Protein AF-A0A8B7YQ29-F1 (afdb_monomer_lite)

InterPro domains:
  IPR007822 Lanthionine synthetase C-like [PF05147] (50-299)
  IPR007822 Lanthionine synthetase C-like [PR01950] (48-66)
  IPR007822 Lanthionine synthetase C-like [PR01950] (160-175)
  IPR007822 Lanthionine synthetase C-like [PR01950] (223-239)
  IPR007822 Lanthionine synthetase C-like [PR01950] (290-310)
  IPR007822 Lanthionine synthetase C-like [SM01260] (45-368)
  IPR012341 Six-hairpin glycosidase-like superfamily [G3DSA:1.50.10.10] (1-301)
  IPR020464 LanC-like protein, eukaryotic [PR01951] (190-205)
  IPR020464 LanC-like protein, eukaryotic [PR01951] (212-224)
  IPR020464 LanC-like protein, eukaryotic [PR01951] (263-278)

Secondary structure (DSSP, 8-state):
--EEPP-SPPP-TT------HHHHHHHHHHHHHHHHHHS-TT-HHHHTTHHHHSHHHHHHHHHHHHHTSS-TTTHHHHHHHHHHHHHHHHHHHHHS--TTTT-TTTSHHHHHHHHHHHHHHHHHTSSS---HHHHHHHHHHHHTHHHHSSTTTTGGG-S-STTTSHHHHHHHHHHHHHHHSS-SS-HHHHHHHHHHHHHHHHHHHHHHT-SSSS---BTTB-B-STTTSHHHHHHHHHT-HHHHHH-HHHHHHHHHHHHHHHHHHHHTTTSPPSBGGGTTTTPPPGGG---SSSSSTHHHHS--TTS----HHHHHHHHTT---HHHHHHSS-EEP----SPPPSS-----------------------

Foldseek 3Di:
DFFDFDPDDDDDPPDDDDDPLVVVVVVVVVVLVVCCVPQPFLPLVQLAFALQRHLNVLLLVLLVVLVVVSCPPCNVVSLVSSVRSLVSNQVNCVVPVDLLQLFCGGHVLVSLLSQLLSQQVVVVVPDDDRDPRSVVSLLVNQVCLVCQQDLQSVPPQWAQFCGRHLLVSLLSQLLSCVRVVDGSYDPVSSLSSLVSNLVSQQVVCVVVVNPANGFTHGNNFGFPACGTHDQVRLQSSVLSVVSLVVDVVSVVSSLRNLVVQLLLCVQLQNKHAGTPVLSPPVPDDPVPDDCACRGMLVVQPDPSPSDDDPCPSVVSCVVVVHPSNVVVLNGGHDGDDPDPDDDDPDRDRDHDDDDPPPDPDPPDDDDDD

Organism: Acanthaster planci (NCBI:txid133434)

Radius of gyration: 21.4 Å; chains: 1; bounding box: 71×48×49 Å

pLDDT: mean 78.83, std 23.65, range [22.03, 98.69]

Structure (mmCIF, N/CA/C/O backbone):
data_AF-A0A8B7YQ29-F1
#
_entry.id   AF-A0A8B7YQ29-F1
#
loop_
_atom_site.group_PDB
_atom_site.id
_atom_site.type_symbol
_atom_site.label_atom_id
_atom_site.label_alt_id
_atom_site.label_comp_id
_atom_site.label_asym_id
_atom_site.label_entity_id
_atom_site.label_seq_id
_atom_site.pdbx_PDB_ins_code
_atom_site.Cartn_x
_atom_site.Cartn_y
_atom_site.Cartn_z
_atom_site.occupancy
_atom_site.B_iso_or_equiv
_atom_site.auth_seq_id
_atom_site.auth_comp_id
_atom_site.auth_asym_id
_atom_site.auth_atom_id
_atom_site.pdbx_PDB_model_num
ATOM 1 N N . MET A 1 1 ? -2.242 -27.836 -8.775 1.00 59.94 1 MET A N 1
ATOM 2 C CA . MET A 1 1 ? -3.247 -26.963 -9.422 1.00 59.94 1 MET A CA 1
ATOM 3 C C . MET A 1 1 ? -3.396 -25.696 -8.577 1.00 59.94 1 MET A C 1
ATOM 5 O O . MET A 1 1 ? -3.680 -25.835 -7.391 1.00 59.94 1 MET A O 1
ATOM 9 N N . ARG A 1 2 ? -3.097 -24.508 -9.134 1.00 79.88 2 ARG A N 1
ATOM 10 C CA . ARG A 1 2 ? -3.088 -23.206 -8.418 1.00 79.88 2 ARG A CA 1
ATOM 11 C C . ARG A 1 2 ? -4.432 -22.459 -8.449 1.00 79.88 2 ARG A C 1
ATOM 13 O O . ARG A 1 2 ? -4.610 -21.514 -7.690 1.00 79.88 2 ARG A O 1
ATOM 20 N N . TYR A 1 3 ? -5.367 -22.903 -9.286 1.00 78.38 3 TYR A N 1
ATOM 21 C CA . TYR A 1 3 ? -6.663 -22.266 -9.502 1.00 78.38 3 TYR A CA 1
ATOM 22 C C . TYR A 1 3 ? -7.795 -23.293 -9.653 1.00 78.38 3 TYR A C 1
ATOM 24 O O . TYR A 1 3 ? -7.539 -24.461 -9.952 1.00 78.38 3 TYR A O 1
ATOM 32 N N . PHE A 1 4 ? -9.044 -22.860 -9.474 1.00 81.94 4 PHE A N 1
ATOM 33 C CA . PHE A 1 4 ? -10.236 -23.621 -9.862 1.00 81.94 4 PHE A CA 1
ATOM 34 C C . PHE A 1 4 ? -10.786 -23.137 -11.202 1.00 81.94 4 PHE A C 1
ATOM 36 O O . PHE A 1 4 ? -10.875 -21.934 -11.426 1.00 81.94 4 PHE A O 1
ATOM 43 N N . THR A 1 5 ? -11.244 -24.056 -12.056 1.00 83.56 5 THR A N 1
ATOM 44 C CA . THR A 1 5 ? -11.966 -23.692 -13.283 1.00 83.56 5 THR A CA 1
ATOM 45 C C . THR A 1 5 ? -13.190 -22.844 -12.940 1.00 83.56 5 THR A C 1
ATOM 47 O O . THR A 1 5 ? -14.082 -23.312 -12.227 1.00 83.56 5 THR A O 1
ATOM 50 N N . ASN A 1 6 ? -13.242 -21.613 -13.456 1.00 83.38 6 ASN A N 1
ATOM 51 C CA . ASN A 1 6 ? -14.410 -20.753 -13.314 1.00 83.38 6 ASN A CA 1
ATOM 52 C C . ASN A 1 6 ? -15.600 -21.392 -14.049 1.00 83.38 6 ASN A C 1
ATOM 54 O O . ASN A 1 6 ? -15.533 -21.645 -15.249 1.00 83.38 6 ASN A O 1
ATOM 58 N N . ARG A 1 7 ? -16.666 -21.698 -13.305 1.00 89.06 7 ARG A N 1
ATOM 59 C CA . ARG A 1 7 ? -17.914 -22.276 -13.835 1.00 89.06 7 ARG A CA 1
ATOM 60 C C . ARG A 1 7 ? -19.055 -21.259 -13.884 1.00 89.06 7 ARG A C 1
ATOM 62 O O . ARG A 1 7 ? -20.185 -21.637 -14.181 1.00 89.06 7 ARG A O 1
ATOM 69 N N . LEU A 1 8 ? -18.787 -20.007 -13.517 1.00 85.06 8 LEU A N 1
ATOM 70 C CA . LEU A 1 8 ? -19.775 -18.939 -13.565 1.00 85.06 8 LEU A CA 1
ATOM 71 C C . LEU A 1 8 ? -19.922 -18.450 -15.014 1.00 85.06 8 LEU A C 1
ATOM 73 O O . LEU A 1 8 ? -18.922 -18.390 -15.731 1.00 85.06 8 LEU A O 1
ATOM 77 N N . PRO A 1 9 ? -21.150 -18.125 -15.455 1.00 84.69 9 PRO A N 1
ATOM 78 C CA . PRO A 1 9 ? -21.368 -17.566 -16.780 1.00 84.69 9 PRO A CA 1
ATOM 79 C C . PRO A 1 9 ? -20.725 -16.184 -16.888 1.00 84.69 9 PRO A C 1
ATOM 81 O O . PRO A 1 9 ? -20.690 -15.434 -15.909 1.00 84.69 9 PRO A O 1
ATOM 84 N N . ASP A 1 10 ? -20.251 -15.853 -18.089 1.00 84.94 10 ASP A N 1
ATOM 85 C CA . ASP A 1 10 ? -19.761 -14.511 -18.382 1.00 84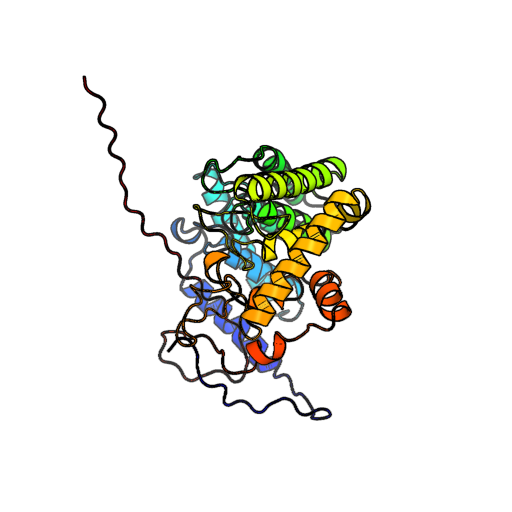.94 10 ASP A CA 1
ATOM 86 C C . ASP A 1 10 ? -20.895 -13.480 -18.291 1.00 84.94 10 ASP A C 1
ATOM 88 O O . ASP A 1 10 ? -22.069 -13.791 -18.535 1.00 84.94 10 ASP A O 1
ATOM 92 N N . TYR A 1 11 ? -20.549 -12.244 -17.941 1.00 84.44 11 TYR A N 1
ATOM 93 C CA . TYR A 1 11 ? -21.506 -11.151 -17.960 1.00 84.44 11 TYR A CA 1
ATOM 94 C C . TYR A 1 11 ? -22.003 -10.925 -19.391 1.00 84.44 11 TYR A C 1
ATOM 96 O O . TYR A 1 11 ? -21.226 -10.792 -20.333 1.00 84.44 11 TYR A O 1
ATOM 104 N N . THR A 1 12 ? -23.322 -10.851 -19.554 1.00 86.88 12 THR A N 1
ATOM 105 C CA . THR A 1 12 ? -23.947 -10.486 -20.827 1.00 86.88 12 THR A CA 1
ATOM 106 C C . THR A 1 12 ? -24.444 -9.051 -20.731 1.00 86.88 12 THR A C 1
ATOM 108 O O . THR A 1 12 ? -25.214 -8.719 -19.829 1.00 86.88 12 THR A O 1
ATOM 111 N N . ALA A 1 13 ? -24.001 -8.195 -21.652 1.00 88.44 13 ALA A N 1
ATOM 112 C CA . ALA A 1 13 ? -24.404 -6.794 -21.685 1.00 88.44 13 ALA A CA 1
ATOM 113 C C . ALA A 1 13 ? -25.935 -6.661 -21.726 1.00 88.44 13 ALA A C 1
ATOM 115 O O . ALA A 1 13 ? -26.602 -7.300 -22.536 1.00 88.44 13 ALA A O 1
ATOM 116 N N . GLY A 1 14 ? -26.485 -5.834 -20.835 1.00 86.12 14 GLY A N 1
ATOM 117 C CA . GLY A 1 14 ? -27.932 -5.632 -20.700 1.00 86.12 14 GLY A CA 1
ATOM 118 C C . GLY A 1 14 ? -28.645 -6.639 -19.791 1.00 86.12 14 GLY A C 1
ATOM 119 O O . GLY A 1 14 ? -29.809 -6.420 -19.461 1.00 86.12 14 GLY A O 1
ATOM 120 N N . SER A 1 15 ? -27.969 -7.695 -19.325 1.00 87.56 15 SER A N 1
ATOM 121 C CA . SER A 1 15 ? -28.542 -8.590 -18.317 1.00 87.56 15 SER A CA 1
ATOM 122 C C . SER A 1 15 ? -28.675 -7.886 -16.962 1.00 87.56 15 SER A C 1
ATOM 124 O O . SER A 1 15 ? -27.748 -7.176 -16.550 1.00 87.56 15 SER A O 1
ATOM 126 N N . PRO A 1 16 ? -29.789 -8.097 -16.235 1.00 84.62 16 PRO A N 1
ATOM 127 C CA . PRO A 1 16 ? -29.941 -7.576 -14.885 1.00 84.62 16 PRO A CA 1
ATOM 128 C C . PRO A 1 16 ? -28.901 -8.213 -13.958 1.00 84.62 16 PRO A C 1
ATOM 130 O O . PRO A 1 16 ? -28.729 -9.433 -13.938 1.00 84.62 16 PRO A O 1
ATOM 133 N N . VAL A 1 17 ? -28.212 -7.378 -13.182 1.00 84.25 17 VAL A N 1
ATOM 134 C CA . VAL A 1 17 ? -27.267 -7.814 -12.150 1.00 84.25 17 VAL A CA 1
ATOM 135 C C . VAL A 1 17 ? -27.954 -7.669 -10.800 1.00 84.25 17 VAL A C 1
ATOM 137 O O . VAL A 1 17 ? -28.164 -6.554 -10.327 1.00 84.25 17 VAL A O 1
ATOM 140 N N . ASP A 1 18 ? -28.306 -8.796 -10.186 1.00 85.50 18 ASP A N 1
ATOM 141 C CA . ASP A 1 18 ? -28.803 -8.821 -8.811 1.00 85.50 18 ASP A CA 1
ATOM 142 C C . ASP A 1 18 ? -27.634 -9.029 -7.842 1.00 85.50 18 ASP A C 1
ATOM 144 O O . ASP A 1 18 ? -26.931 -10.043 -7.895 1.00 85.50 18 ASP A O 1
ATOM 148 N N . ILE A 1 19 ? -27.403 -8.049 -6.968 1.00 87.69 19 ILE A N 1
ATOM 149 C CA . ILE A 1 19 ? -26.359 -8.115 -5.946 1.00 87.69 19 ILE A CA 1
ATOM 150 C C . ILE A 1 19 ? -27.025 -8.545 -4.635 1.00 87.69 19 ILE A C 1
ATOM 152 O O . ILE A 1 19 ? -27.807 -7.775 -4.068 1.00 87.69 19 ILE A O 1
ATOM 156 N N . PRO A 1 20 ? -26.696 -9.728 -4.078 1.00 91.94 20 PRO A N 1
ATOM 157 C CA . PRO A 1 20 ? -27.371 -10.262 -2.899 1.00 91.94 20 PRO A CA 1
ATOM 158 C C . PRO A 1 20 ? -26.876 -9.579 -1.610 1.00 91.94 20 PRO A C 1
ATOM 160 O O . PRO A 1 20 ? -26.249 -10.197 -0.746 1.00 91.94 20 PRO A O 1
ATOM 163 N N . HIS A 1 21 ? -27.166 -8.285 -1.452 1.00 91.00 21 HIS A N 1
ATOM 164 C CA . HIS A 1 21 ? -26.653 -7.435 -0.373 1.00 91.00 21 HIS A CA 1
ATOM 165 C C . HIS A 1 21 ? -26.925 -8.002 1.026 1.00 91.00 21 HIS A C 1
ATOM 167 O O . HIS A 1 21 ? -26.057 -7.939 1.894 1.00 91.00 21 HIS A O 1
ATOM 173 N N . ALA A 1 22 ? -28.104 -8.587 1.256 1.00 92.50 22 ALA A N 1
ATOM 174 C CA . ALA A 1 22 ? -28.438 -9.199 2.541 1.00 92.50 22 ALA A CA 1
ATOM 175 C C . ALA A 1 22 ? -27.543 -10.411 2.857 1.00 92.50 22 ALA A C 1
ATOM 177 O O . ALA A 1 22 ? -27.044 -10.533 3.975 1.00 92.50 22 ALA A O 1
ATOM 178 N N . GLN A 1 23 ? -27.281 -11.265 1.862 1.00 94.31 23 GLN A N 1
ATOM 179 C CA . GLN A 1 23 ? -26.387 -12.413 2.013 1.00 94.31 23 GLN A CA 1
ATOM 180 C C . GLN A 1 23 ? -24.940 -11.964 2.237 1.00 94.31 23 GLN A C 1
ATOM 182 O O . GLN A 1 23 ? -24.243 -12.529 3.079 1.00 94.31 23 GLN A O 1
ATOM 187 N N . LEU A 1 24 ? -24.491 -10.938 1.509 1.00 93.94 24 LEU A N 1
ATOM 188 C CA . LEU A 1 24 ? -23.155 -10.365 1.670 1.00 93.94 24 LEU A CA 1
ATOM 189 C C . LEU A 1 24 ? -22.965 -9.773 3.069 1.00 93.94 24 LEU A C 1
ATOM 191 O O . LEU A 1 24 ? -21.970 -10.080 3.721 1.00 93.94 24 LEU A O 1
ATOM 195 N N . ARG A 1 25 ? -23.942 -9.013 3.579 1.00 94.56 25 ARG A N 1
ATOM 196 C CA . ARG A 1 25 ? -23.907 -8.506 4.960 1.00 94.56 25 ARG A CA 1
ATOM 197 C C . ARG A 1 25 ? -23.875 -9.635 5.986 1.00 94.56 25 ARG A C 1
ATOM 199 O O . ARG A 1 25 ? -23.045 -9.596 6.889 1.00 94.56 25 ARG A O 1
ATOM 206 N N . GLY A 1 26 ? -24.713 -10.662 5.816 1.00 95.38 26 GLY A N 1
ATOM 207 C CA . GLY A 1 26 ? -24.702 -11.842 6.686 1.00 95.38 26 GLY A CA 1
ATOM 208 C C . GLY A 1 26 ? -23.332 -12.524 6.725 1.00 95.38 26 GLY A C 1
ATOM 209 O O . GLY A 1 26 ? -22.834 -12.851 7.796 1.00 95.38 26 GLY A O 1
ATOM 210 N N . ARG A 1 27 ? -22.668 -12.651 5.570 1.00 96.31 27 ARG A N 1
ATOM 211 C CA . ARG A 1 27 ? -21.310 -13.208 5.478 1.00 96.31 27 ARG A CA 1
ATOM 212 C C . ARG A 1 27 ? -20.258 -12.367 6.177 1.00 96.31 27 ARG A C 1
ATOM 214 O O . ARG A 1 27 ? -19.417 -12.933 6.865 1.00 96.31 27 ARG A O 1
ATOM 221 N N . VAL A 1 28 ? -20.293 -11.048 6.002 1.00 95.69 28 VAL A N 1
ATOM 222 C CA . VAL A 1 28 ? -19.366 -10.141 6.693 1.00 95.69 28 VAL A CA 1
ATOM 223 C C . VAL A 1 28 ? -19.516 -10.296 8.206 1.00 95.69 28 VAL A C 1
ATOM 225 O O . VAL A 1 28 ? -18.513 -10.482 8.886 1.00 95.69 28 VAL A O 1
ATOM 228 N N . ALA A 1 29 ? -20.749 -10.315 8.722 1.00 95.88 29 ALA A N 1
ATOM 229 C CA . ALA A 1 29 ? -21.000 -10.532 10.146 1.00 95.88 29 ALA A CA 1
ATOM 230 C C . ALA A 1 29 ? -20.452 -11.886 10.631 1.00 95.88 29 ALA A C 1
ATOM 232 O O . ALA A 1 29 ? -19.723 -11.929 11.618 1.00 95.88 29 ALA A O 1
ATOM 233 N N . SER A 1 30 ? -20.699 -12.975 9.892 1.00 96.94 30 SER A N 1
ATOM 234 C CA . SER A 1 30 ? -20.154 -14.297 10.236 1.00 96.94 30 SER A CA 1
ATOM 235 C C . SER A 1 30 ? -18.622 -14.347 10.218 1.00 96.94 30 SER A C 1
ATOM 237 O O . SER A 1 30 ? -18.027 -15.018 11.057 1.00 96.94 30 SER A O 1
ATOM 239 N N . ILE A 1 31 ? -17.971 -13.642 9.286 1.00 96.56 31 ILE A N 1
ATOM 240 C CA . ILE A 1 31 ? -16.504 -13.539 9.246 1.00 96.56 31 ILE A CA 1
ATOM 241 C C . ILE A 1 31 ? -15.996 -12.787 10.477 1.00 96.56 31 ILE A C 1
ATOM 243 O O . ILE A 1 31 ? -15.048 -13.244 11.111 1.00 96.56 31 ILE A O 1
ATOM 247 N N . VAL A 1 32 ? -16.633 -11.671 10.845 1.00 96.25 32 VAL A N 1
ATOM 248 C CA . VAL A 1 32 ? -16.270 -10.923 12.056 1.00 96.25 32 VAL A CA 1
ATOM 249 C C . VAL A 1 32 ? -16.421 -11.801 13.299 1.00 96.25 32 VAL A C 1
ATOM 251 O O . VAL A 1 32 ? -15.499 -11.858 14.111 1.00 96.25 32 VAL A O 1
ATOM 254 N N . ASP A 1 33 ? -17.530 -12.530 13.433 1.00 95.88 33 ASP A N 1
ATOM 255 C CA . ASP A 1 33 ? -17.753 -13.435 14.565 1.00 95.88 33 ASP A CA 1
ATOM 256 C C . ASP A 1 33 ? -16.682 -14.536 14.638 1.00 95.88 33 ASP A C 1
ATOM 258 O O . ASP A 1 33 ? -16.124 -14.776 15.710 1.00 95.88 33 ASP A O 1
ATOM 262 N N . ALA A 1 34 ? -16.327 -15.147 13.503 1.00 96.69 34 ALA A N 1
ATOM 263 C CA . ALA A 1 34 ? -15.269 -16.156 13.440 1.00 96.69 34 ALA A CA 1
ATOM 264 C C . ALA A 1 34 ? -13.893 -15.583 13.826 1.00 96.69 34 ALA A C 1
ATOM 266 O O . ALA A 1 34 ? -13.149 -16.205 14.586 1.00 96.69 34 ALA A O 1
ATOM 267 N N . VAL A 1 35 ? -13.555 -14.378 13.351 1.00 94.94 35 VAL A N 1
ATOM 268 C CA . VAL A 1 35 ? -12.304 -13.697 13.721 1.00 94.94 35 VAL A CA 1
ATOM 269 C C . VAL A 1 35 ? -12.256 -13.442 15.225 1.00 94.94 35 VAL A C 1
ATOM 271 O O . VAL A 1 35 ? -11.262 -13.778 15.863 1.00 94.94 35 VAL A O 1
ATOM 274 N N . VAL A 1 36 ? -13.332 -12.916 15.815 1.00 93.50 36 VAL A N 1
ATOM 275 C CA . VAL A 1 36 ? -13.397 -12.626 17.257 1.00 93.50 36 VAL A CA 1
ATOM 276 C C . VAL A 1 36 ? -13.320 -13.900 18.100 1.00 93.50 36 VAL A C 1
ATOM 278 O O . VAL A 1 36 ? -12.701 -13.899 19.164 1.00 93.50 36 VAL A O 1
ATOM 281 N N . GLN A 1 37 ? -13.902 -15.002 17.623 1.00 94.31 37 GLN A N 1
ATOM 282 C CA . GLN A 1 37 ? -13.831 -16.294 18.303 1.00 94.31 37 GLN A CA 1
ATOM 283 C C . GLN A 1 37 ? -12.396 -16.840 18.370 1.00 94.31 37 GLN A C 1
ATOM 285 O O . GLN A 1 37 ? -12.002 -17.407 19.391 1.00 94.31 37 GLN A O 1
ATOM 290 N N . HIS A 1 38 ? -11.612 -16.673 17.302 1.00 92.81 38 HIS A N 1
ATOM 291 C CA . HIS A 1 38 ? -10.290 -17.295 17.173 1.00 92.81 38 HIS A CA 1
ATOM 292 C C . HIS A 1 38 ? -9.113 -16.365 17.484 1.00 92.81 38 HIS A C 1
ATOM 294 O O . HIS A 1 38 ? -8.038 -16.844 17.847 1.00 92.81 38 HIS A O 1
ATOM 300 N N . VAL A 1 39 ? -9.297 -15.050 17.383 1.00 93.38 39 VAL A N 1
ATOM 301 C CA . VAL A 1 39 ? -8.233 -14.059 17.553 1.00 93.38 39 VAL A CA 1
ATOM 302 C C . VAL A 1 39 ? -8.583 -13.143 18.713 1.00 93.38 39 VAL A C 1
ATOM 304 O O . VAL A 1 39 ? -9.246 -12.123 18.551 1.00 93.38 39 VAL A O 1
ATOM 307 N N . GLN A 1 40 ? -8.114 -13.493 19.908 1.00 89.94 40 GLN A N 1
ATOM 308 C CA . GLN A 1 40 ? -8.344 -12.676 21.097 1.00 89.94 40 GLN A CA 1
ATOM 309 C C . GLN A 1 40 ? -7.619 -11.321 20.991 1.00 89.94 40 GLN A C 1
ATOM 311 O O . GLN A 1 40 ? -6.415 -11.305 20.686 1.00 89.94 40 GLN A O 1
ATOM 316 N N . PRO A 1 41 ? -8.302 -10.194 21.272 1.00 80.50 41 PRO A N 1
ATOM 317 C CA . PRO A 1 41 ? -7.654 -8.894 21.399 1.00 80.50 41 PRO A CA 1
ATOM 318 C C . PRO A 1 41 ? -6.571 -8.922 22.487 1.00 80.50 41 PRO A C 1
ATOM 320 O O . PRO A 1 41 ? -6.707 -9.620 23.489 1.00 80.50 41 PRO A O 1
ATOM 323 N N . ARG A 1 42 ? -5.499 -8.138 22.317 1.00 78.06 42 ARG A N 1
ATOM 324 C CA . ARG A 1 42 ? -4.403 -7.955 23.301 1.00 78.06 42 ARG A CA 1
ATOM 325 C C . ARG A 1 42 ? -3.541 -9.183 23.613 1.00 78.06 42 ARG A C 1
ATOM 327 O O . ARG A 1 42 ? -2.584 -9.072 24.377 1.00 78.06 42 ARG A O 1
ATOM 334 N N . HIS A 1 43 ? -3.804 -10.336 23.005 1.00 86.62 43 HIS A N 1
ATOM 335 C CA . HIS A 1 43 ? -2.851 -11.437 23.048 1.00 86.62 43 HIS A CA 1
ATOM 336 C C . HIS A 1 43 ? -1.646 -11.085 22.161 1.00 86.62 43 HIS A C 1
ATOM 338 O O . HIS A 1 43 ? -1.796 -10.942 20.949 1.00 86.62 43 HIS A O 1
ATOM 344 N N . LEU A 1 44 ? -0.448 -10.947 22.745 1.00 80.62 44 LEU A N 1
ATOM 345 C CA . LEU A 1 44 ? 0.727 -10.382 22.054 1.00 80.62 44 LEU A CA 1
ATOM 346 C C . LEU A 1 44 ? 1.068 -11.092 20.736 1.00 80.62 44 LEU A C 1
ATOM 348 O O . LEU A 1 44 ? 1.394 -10.425 19.762 1.00 80.62 44 LEU A O 1
ATOM 352 N N . ARG A 1 45 ? 0.923 -12.425 20.666 1.00 84.75 45 ARG A N 1
ATOM 353 C CA . ARG A 1 45 ? 1.157 -13.183 19.419 1.00 84.75 45 ARG A CA 1
ATOM 354 C C . ARG A 1 45 ? 0.214 -12.797 18.279 1.00 84.75 45 ARG A C 1
ATOM 356 O O . ARG A 1 45 ? 0.588 -12.933 17.126 1.00 84.75 45 ARG A O 1
ATOM 363 N N . ASN A 1 46 ? -0.984 -12.317 18.599 1.00 89.50 46 ASN A N 1
ATOM 364 C CA . ASN A 1 46 ? -1.949 -11.873 17.598 1.00 89.50 46 ASN A CA 1
ATOM 365 C C . ASN A 1 46 ? -1.647 -10.449 17.122 1.00 89.50 46 ASN A C 1
ATOM 367 O O . ASN A 1 46 ? -2.235 -10.014 16.145 1.00 89.50 46 ASN A O 1
ATOM 371 N N . CYS A 1 47 ? -0.790 -9.703 17.824 1.00 89.62 47 CYS A N 1
ATOM 372 C CA . CYS A 1 47 ? -0.474 -8.311 17.505 1.00 89.62 47 CYS A CA 1
ATOM 373 C C . CYS A 1 47 ? 0.767 -8.176 16.610 1.00 89.62 47 CYS A C 1
ATOM 375 O O . CYS A 1 47 ? 0.991 -7.108 16.052 1.00 89.62 47 CYS A O 1
ATOM 377 N N . GLU A 1 48 ? 1.557 -9.241 16.453 1.00 89.31 48 GLU A N 1
ATOM 378 C CA . GLU A 1 48 ? 2.724 -9.231 15.574 1.00 89.31 48 GLU A CA 1
ATOM 379 C C . GLU A 1 48 ? 2.325 -9.119 14.095 1.00 89.31 48 GLU A C 1
ATOM 381 O O . GLU A 1 48 ? 1.405 -9.790 13.633 1.00 89.31 48 GLU A O 1
ATOM 386 N N . GLY A 1 49 ? 3.066 -8.298 13.343 1.00 85.81 49 GLY A N 1
ATOM 387 C CA . GLY A 1 49 ? 2.928 -8.179 11.890 1.00 85.81 49 GLY A CA 1
ATOM 388 C C . GLY A 1 49 ? 1.965 -7.088 11.420 1.00 85.81 49 GLY A C 1
ATOM 389 O O . GLY A 1 49 ? 1.469 -7.169 10.295 1.00 85.81 49 GLY A O 1
ATOM 390 N N . GLY A 1 50 ? 1.707 -6.082 12.263 1.00 89.25 50 GLY A N 1
ATOM 391 C CA . GLY A 1 50 ? 1.026 -4.845 11.882 1.00 89.25 50 GLY A CA 1
ATOM 392 C C . GLY A 1 50 ? -0.364 -5.068 11.283 1.00 89.25 50 GLY A C 1
ATOM 393 O O . GLY A 1 50 ? -1.168 -5.849 11.795 1.00 89.25 50 GLY A O 1
ATOM 394 N N . LEU A 1 51 ? -0.654 -4.359 10.194 1.00 90.94 51 LEU A N 1
ATOM 395 C CA . LEU A 1 51 ? -1.901 -4.476 9.435 1.00 90.94 51 LEU A CA 1
ATOM 396 C C . LEU A 1 51 ? -1.950 -5.743 8.577 1.00 90.94 51 LEU A C 1
ATOM 398 O O . LEU A 1 51 ? -3.035 -6.193 8.219 1.00 90.94 51 LEU A O 1
ATOM 402 N N . TYR A 1 52 ? -0.793 -6.296 8.227 1.00 89.56 52 TYR A N 1
ATOM 403 C CA . TYR A 1 52 ? -0.685 -7.366 7.249 1.00 89.56 52 TYR A CA 1
ATOM 404 C C . TYR A 1 52 ? -1.186 -8.707 7.790 1.00 89.56 52 TYR A C 1
ATOM 406 O O . TYR A 1 52 ? -2.013 -9.361 7.160 1.00 89.56 52 TYR A O 1
ATOM 414 N N . VAL A 1 53 ? -0.702 -9.108 8.968 1.00 89.06 53 VAL A N 1
ATOM 415 C CA . VAL A 1 53 ? -1.092 -10.376 9.619 1.00 89.06 53 VAL A CA 1
ATOM 416 C C . VAL A 1 53 ? -1.486 -10.210 11.087 1.00 89.06 53 VAL A C 1
ATOM 418 O O . VAL A 1 53 ? -1.909 -11.179 11.715 1.00 89.06 53 VAL A O 1
ATOM 421 N N . GLY A 1 54 ? -1.358 -8.999 11.632 1.00 91.75 54 GLY A N 1
ATOM 422 C CA . GLY A 1 54 ? -1.605 -8.710 13.037 1.00 91.75 54 GLY A CA 1
ATOM 423 C C . GLY A 1 54 ? -3.001 -8.160 13.337 1.00 91.75 54 GLY A C 1
ATOM 424 O O . GLY A 1 54 ? -3.816 -7.846 12.465 1.00 91.75 54 GLY A O 1
ATOM 425 N N . ALA A 1 55 ? -3.259 -7.992 14.631 1.00 95.00 55 ALA A N 1
ATOM 426 C CA . ALA A 1 55 ? -4.494 -7.463 15.198 1.00 95.00 55 ALA A CA 1
ATOM 427 C C . ALA A 1 55 ? -4.843 -6.058 14.685 1.00 95.00 55 ALA A C 1
ATOM 429 O O . ALA A 1 55 ? -6.023 -5.711 14.617 1.00 95.00 55 ALA A O 1
ATOM 430 N N . ALA A 1 56 ? -3.853 -5.261 14.280 1.00 94.00 56 ALA A N 1
ATOM 431 C CA . ALA A 1 56 ? -4.099 -3.943 13.710 1.00 94.00 56 ALA A CA 1
ATOM 432 C C . ALA A 1 56 ? -4.826 -4.027 12.357 1.00 94.00 56 ALA A C 1
ATOM 434 O O . ALA A 1 56 ? -5.637 -3.156 12.051 1.00 94.00 56 ALA A O 1
ATOM 435 N N . GLY A 1 57 ? -4.625 -5.104 11.588 1.00 95.12 57 GLY A N 1
ATOM 436 C CA . GLY A 1 57 ? -5.373 -5.361 10.354 1.00 95.12 57 GLY A CA 1
ATOM 437 C C . GLY A 1 57 ? -6.849 -5.643 10.626 1.00 95.12 57 GLY A C 1
ATOM 438 O O . GLY A 1 57 ? -7.729 -5.128 9.937 1.00 95.12 57 GLY A O 1
ATOM 439 N N . ILE A 1 58 ? -7.137 -6.383 11.702 1.00 96.38 58 ILE A N 1
ATOM 440 C CA . ILE A 1 58 ? -8.510 -6.626 12.172 1.00 96.38 58 ILE A CA 1
ATOM 441 C C . ILE A 1 58 ? -9.151 -5.314 12.633 1.00 96.38 58 ILE A C 1
ATOM 443 O O . ILE A 1 58 ? -10.295 -5.030 12.274 1.00 96.38 58 ILE A O 1
ATOM 447 N N . ALA A 1 59 ? -8.415 -4.491 13.388 1.00 96.81 59 ALA A N 1
ATOM 448 C CA . ALA A 1 59 ? -8.881 -3.168 13.792 1.00 96.81 59 ALA A CA 1
ATOM 449 C C . ALA A 1 59 ? -9.221 -2.300 12.569 1.00 96.81 59 ALA A C 1
ATOM 451 O O . ALA A 1 59 ? -10.313 -1.738 12.505 1.00 96.81 59 ALA A O 1
ATOM 452 N N . TYR A 1 60 ? -8.342 -2.259 11.564 1.00 96.19 60 TYR A N 1
ATOM 453 C CA . TYR A 1 60 ? -8.580 -1.510 10.332 1.00 96.19 60 TYR A CA 1
ATOM 454 C C . TYR A 1 60 ? -9.816 -2.005 9.568 1.00 96.19 60 TYR A C 1
ATOM 456 O O . TYR A 1 60 ? -10.641 -1.194 9.147 1.00 96.19 60 TYR A O 1
ATOM 464 N N . ALA A 1 61 ? -9.997 -3.324 9.446 1.00 95.50 61 ALA A N 1
ATOM 465 C CA . ALA A 1 61 ? -11.168 -3.909 8.796 1.00 95.50 61 ALA A CA 1
ATOM 466 C C . ALA A 1 61 ? -12.474 -3.552 9.526 1.00 95.50 61 ALA A C 1
ATOM 468 O O . ALA A 1 61 ? -13.453 -3.158 8.892 1.00 95.50 61 ALA A O 1
ATOM 469 N N . LEU A 1 62 ? -12.492 -3.639 10.860 1.00 96.69 62 LEU A N 1
ATOM 470 C CA . LEU A 1 62 ? -13.651 -3.262 11.674 1.00 96.69 62 LEU A CA 1
ATOM 471 C C . LEU A 1 62 ? -13.958 -1.769 11.560 1.00 96.69 62 LEU A C 1
ATOM 473 O O . LEU A 1 62 ? -15.115 -1.401 11.353 1.00 96.69 62 LEU A O 1
ATOM 477 N N . TRP A 1 63 ? -12.934 -0.915 11.635 1.00 95.31 63 TRP A N 1
ATOM 478 C CA . TRP A 1 63 ? -13.083 0.514 11.386 1.00 95.31 63 TRP A CA 1
ATOM 479 C C . TRP A 1 63 ? -13.703 0.758 10.007 1.00 95.31 63 TRP A C 1
ATOM 481 O O . TRP A 1 63 ? -14.731 1.429 9.920 1.00 95.31 63 TRP A O 1
ATOM 491 N N . TYR A 1 64 ? -13.170 0.142 8.949 1.00 92.44 64 TYR A N 1
ATOM 492 C CA . TYR A 1 64 ? -13.688 0.294 7.590 1.00 92.44 64 TYR A CA 1
ATOM 493 C C . TYR A 1 64 ? -15.163 -0.115 7.491 1.00 92.44 64 TYR A C 1
ATOM 495 O O . TYR A 1 64 ? -15.972 0.647 6.964 1.00 92.44 64 TYR A O 1
ATOM 503 N N . ILE A 1 65 ? -15.542 -1.266 8.065 1.00 94.06 65 ILE A N 1
ATOM 504 C CA . ILE A 1 65 ? -16.939 -1.732 8.117 1.00 94.06 65 ILE A CA 1
ATOM 505 C C . ILE A 1 65 ? -17.842 -0.664 8.745 1.00 94.06 65 ILE A C 1
ATOM 507 O O . ILE A 1 65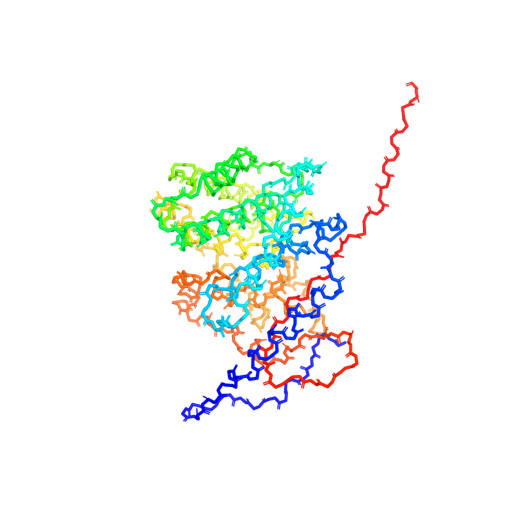 ? -18.904 -0.365 8.192 1.00 94.06 65 ILE A O 1
ATOM 511 N N . THR A 1 66 ? -17.424 -0.050 9.856 1.00 93.38 66 THR A N 1
ATOM 512 C CA . THR A 1 66 ? -18.225 0.993 10.523 1.00 93.38 66 THR A CA 1
ATOM 513 C C . THR A 1 66 ? -18.404 2.249 9.670 1.00 93.38 66 THR A C 1
ATOM 515 O O . THR A 1 66 ? -19.458 2.875 9.749 1.00 93.38 66 THR A O 1
ATOM 518 N N . GLN A 1 67 ? -17.448 2.573 8.792 1.00 90.44 67 GLN A N 1
ATOM 519 C CA . GLN A 1 67 ? -17.555 3.730 7.894 1.00 90.44 67 GLN A CA 1
ATOM 520 C C . GLN A 1 67 ? -18.551 3.511 6.746 1.00 90.44 67 GLN A C 1
ATOM 522 O O . GLN A 1 67 ? -18.985 4.470 6.116 1.00 90.44 67 GLN A O 1
ATOM 527 N N . THR A 1 68 ? -18.942 2.265 6.462 1.00 91.44 68 THR A N 1
ATOM 528 C CA . THR A 1 68 ? -19.860 1.963 5.349 1.00 91.44 68 THR A CA 1
ATOM 529 C C . THR A 1 68 ? -21.323 2.313 5.633 1.00 91.44 68 THR A C 1
ATOM 531 O O . THR A 1 68 ? -22.129 2.361 4.704 1.00 91.44 68 THR A O 1
ATOM 534 N N . GLY A 1 69 ? -21.708 2.458 6.907 1.00 91.25 69 GLY A N 1
ATOM 535 C CA . GLY A 1 69 ? -23.110 2.608 7.320 1.00 91.25 69 GLY A CA 1
ATOM 536 C C . GLY A 1 69 ? -23.995 1.373 7.076 1.00 91.25 69 GLY A C 1
ATOM 537 O O . GLY A 1 69 ? -25.196 1.422 7.327 1.00 91.25 69 GLY A O 1
ATOM 538 N N . GLN A 1 70 ? -23.434 0.247 6.613 1.00 93.50 70 GLN A N 1
ATOM 539 C CA . GLN A 1 70 ? -24.197 -0.956 6.241 1.00 93.50 70 GLN A CA 1
ATOM 540 C C . GLN A 1 70 ? -24.586 -1.849 7.433 1.00 93.50 70 GLN A C 1
ATOM 542 O O . GLN A 1 70 ? -25.358 -2.793 7.259 1.00 93.50 70 GLN A O 1
ATOM 547 N N . PHE A 1 71 ? -24.060 -1.565 8.630 1.00 95.00 71 PHE A N 1
ATOM 548 C CA . PHE A 1 71 ? -24.218 -2.383 9.842 1.00 95.00 71 PHE A CA 1
ATOM 549 C C . PHE A 1 71 ? -24.653 -1.538 11.051 1.00 95.00 71 PHE A C 1
ATOM 551 O O . PHE A 1 71 ? -23.922 -1.444 12.037 1.00 95.00 71 PHE A O 1
ATOM 558 N N . PRO A 1 72 ? -25.821 -0.868 11.000 1.00 93.50 72 PRO A N 1
ATOM 559 C CA . PRO A 1 72 ? -26.237 0.052 12.059 1.00 93.50 72 PRO A CA 1
ATOM 560 C C . PRO A 1 72 ? -26.498 -0.646 13.402 1.00 93.50 72 PRO A C 1
ATOM 562 O O . PRO A 1 72 ? -26.276 -0.048 14.449 1.00 93.50 72 PRO A O 1
ATOM 565 N N . LYS A 1 73 ? -26.936 -1.914 13.394 1.00 94.50 73 LYS A N 1
ATOM 566 C CA . LYS A 1 73 ? -27.209 -2.679 14.624 1.00 94.50 73 LYS A CA 1
ATOM 567 C C . LYS A 1 73 ? -25.921 -3.101 15.330 1.00 94.50 73 LYS A C 1
ATOM 569 O O . LYS A 1 73 ? -25.866 -3.140 16.555 1.00 94.50 73 LYS A O 1
ATOM 574 N N . GLU A 1 74 ? -24.887 -3.407 14.557 1.00 95.75 74 GLU A N 1
ATOM 575 C CA . GLU A 1 74 ? -23.596 -3.882 15.042 1.00 95.75 74 GLU A CA 1
ATOM 576 C C . GLU A 1 74 ? -22.570 -2.752 15.200 1.00 95.75 74 GLU A C 1
ATOM 578 O O . GLU A 1 74 ? -21.492 -2.998 15.735 1.00 95.75 74 GLU A O 1
ATOM 583 N N . ALA A 1 75 ? -22.886 -1.521 14.782 1.00 93.19 75 ALA A N 1
ATOM 584 C CA . ALA A 1 75 ? -21.951 -0.396 14.730 1.00 93.19 75 ALA A CA 1
ATOM 585 C C . ALA A 1 75 ? -21.184 -0.190 16.047 1.00 93.19 75 ALA A C 1
ATOM 587 O O . ALA A 1 75 ? -19.954 -0.205 16.043 1.00 93.19 75 ALA A O 1
ATOM 588 N N . LEU A 1 76 ? -21.892 -0.103 17.180 1.00 94.19 76 LEU A N 1
ATOM 589 C CA . LEU A 1 76 ? -21.274 0.053 18.505 1.00 94.19 76 LEU A CA 1
ATOM 590 C C . LEU A 1 76 ? -20.395 -1.148 18.885 1.00 94.19 76 LEU A C 1
ATOM 592 O O . LEU A 1 76 ? -19.316 -0.982 19.457 1.00 94.19 76 LEU A O 1
ATOM 596 N N . ARG A 1 77 ? -20.828 -2.368 18.540 1.00 96.06 77 ARG A N 1
ATOM 597 C CA . ARG A 1 77 ? -20.058 -3.596 18.785 1.00 96.06 77 ARG A CA 1
ATOM 598 C C . ARG A 1 77 ? -18.764 -3.589 17.971 1.00 96.06 77 ARG A C 1
ATOM 600 O O . ARG A 1 77 ? -17.701 -3.864 18.524 1.00 96.06 77 ARG A O 1
ATOM 607 N N . TYR A 1 78 ? -18.835 -3.264 16.683 1.00 96.75 78 TYR A N 1
ATOM 608 C CA . TYR A 1 78 ? -17.676 -3.224 15.790 1.00 96.75 78 TYR A CA 1
ATOM 609 C C . TYR A 1 78 ? -16.705 -2.097 16.150 1.00 96.75 78 TYR A C 1
ATOM 611 O O . TYR A 1 78 ? -15.499 -2.334 16.161 1.00 96.75 78 TYR A O 1
ATOM 619 N N . GLN A 1 79 ? -17.204 -0.922 16.544 1.00 95.31 79 GLN A N 1
ATOM 620 C CA . GLN A 1 79 ? -16.379 0.153 17.107 1.00 95.31 79 GLN A CA 1
ATOM 621 C C . GLN A 1 79 ? -15.659 -0.307 18.387 1.00 95.31 79 GLN A C 1
ATOM 623 O O . GLN A 1 79 ? -14.446 -0.136 18.514 1.00 95.31 79 GLN A O 1
ATOM 628 N N . GLY A 1 80 ? -16.376 -0.959 19.310 1.00 95.44 80 GLY A N 1
ATOM 629 C CA . GLY A 1 80 ? -15.798 -1.497 20.543 1.00 95.44 80 GLY A CA 1
ATOM 630 C C . GLY A 1 80 ? -14.709 -2.545 20.290 1.00 95.44 80 GLY A C 1
ATOM 631 O O . GLY A 1 80 ? -13.646 -2.487 20.910 1.00 95.44 80 GLY A O 1
ATOM 632 N N . LEU A 1 81 ? -14.934 -3.467 19.350 1.00 96.56 81 LEU A N 1
ATOM 633 C CA . LEU A 1 81 ? -13.937 -4.459 18.937 1.00 96.56 81 LEU A CA 1
ATOM 634 C C . LEU A 1 81 ? -12.721 -3.798 18.280 1.00 96.56 81 LEU A C 1
ATOM 636 O O . LEU A 1 81 ? -11.590 -4.114 18.647 1.00 96.56 81 LEU A O 1
ATOM 640 N N . CYS A 1 82 ? -12.942 -2.841 17.373 1.00 97.06 82 CYS A N 1
ATOM 641 C CA . CYS A 1 82 ? -11.875 -2.072 16.735 1.00 97.06 82 CYS A CA 1
ATOM 642 C C . CYS A 1 82 ? -10.947 -1.453 17.787 1.00 97.06 82 CYS A C 1
ATOM 644 O O . CYS A 1 82 ? -9.734 -1.660 17.741 1.00 97.06 82 CYS A O 1
ATOM 646 N N . LYS A 1 83 ? -11.519 -0.784 18.797 1.00 96.00 83 LYS A N 1
ATOM 647 C CA . LYS A 1 83 ? -10.760 -0.209 19.914 1.00 96.00 83 LYS A CA 1
ATOM 648 C C . LYS A 1 83 ? -9.932 -1.254 20.659 1.00 96.00 83 LYS A C 1
ATOM 650 O O . LYS A 1 83 ? -8.779 -0.998 20.991 1.00 96.00 83 LYS A O 1
ATOM 655 N N . GLN A 1 84 ? -10.500 -2.424 20.949 1.00 95.75 84 GLN A N 1
ATOM 656 C CA . GLN A 1 84 ? -9.797 -3.472 21.696 1.00 95.75 84 GLN A CA 1
ATOM 657 C C . GLN A 1 84 ? -8.580 -4.013 20.933 1.00 95.75 84 GLN A C 1
ATOM 659 O O . GLN A 1 84 ? -7.504 -4.135 21.528 1.00 95.75 84 GLN A O 1
ATOM 664 N N . TYR A 1 85 ? -8.732 -4.297 19.635 1.00 97.19 85 TYR A N 1
ATOM 665 C CA . TYR A 1 85 ? -7.632 -4.753 18.780 1.00 97.19 85 TYR A CA 1
ATOM 666 C C . TYR A 1 85 ? -6.569 -3.670 18.576 1.00 97.19 85 TYR A C 1
ATOM 668 O O . TYR A 1 85 ? -5.374 -3.961 18.668 1.00 97.19 85 TYR A O 1
ATOM 676 N N . LEU A 1 86 ? -6.990 -2.419 18.375 1.00 96.25 86 LEU A N 1
ATOM 677 C CA . LEU A 1 86 ? -6.086 -1.279 18.244 1.00 96.25 86 LEU A CA 1
ATOM 678 C C . LEU A 1 86 ? -5.250 -1.078 19.513 1.00 96.25 86 LEU A C 1
ATOM 680 O O . LEU A 1 86 ? -4.029 -1.008 19.425 1.00 96.25 86 LEU A O 1
ATOM 684 N N . VAL A 1 87 ? -5.875 -1.062 20.697 1.00 94.88 87 VAL A N 1
ATOM 685 C CA . VAL A 1 87 ? -5.153 -0.906 21.975 1.00 94.88 87 VAL A CA 1
ATOM 686 C C . VAL A 1 87 ? -4.112 -2.010 22.162 1.00 94.88 87 VAL A C 1
ATOM 688 O O . VAL A 1 87 ? -2.975 -1.714 22.516 1.00 94.88 87 VAL A O 1
ATOM 691 N N . GLY A 1 88 ? -4.469 -3.268 21.875 1.00 94.00 88 GLY A N 1
ATOM 692 C CA . GLY A 1 88 ? -3.514 -4.378 21.942 1.00 94.00 88 GLY A CA 1
ATOM 693 C C . GLY A 1 88 ? -2.326 -4.202 20.994 1.00 94.00 88 GLY A C 1
ATOM 694 O O . GLY A 1 88 ? -1.188 -4.461 21.379 1.00 94.00 88 GLY A O 1
ATOM 695 N N . SER A 1 89 ? -2.582 -3.699 19.786 1.00 94.88 89 SER A N 1
ATOM 696 C CA . SER A 1 89 ? -1.545 -3.452 18.780 1.00 94.88 89 SER A CA 1
ATOM 697 C C . SER A 1 89 ? -0.616 -2.305 19.191 1.00 94.88 89 SER A C 1
ATOM 699 O O . SER A 1 89 ? 0.600 -2.454 19.141 1.00 94.88 89 SER A O 1
ATOM 701 N N . VAL A 1 90 ? -1.162 -1.197 19.703 1.00 94.06 90 VAL A N 1
ATOM 702 C CA . VAL A 1 90 ? -0.370 -0.063 20.214 1.00 94.06 90 VAL A CA 1
ATOM 703 C C . VAL A 1 90 ? 0.513 -0.485 21.395 1.00 94.06 90 VAL A C 1
ATOM 705 O O . VAL A 1 90 ? 1.677 -0.094 21.479 1.00 94.06 90 VAL A O 1
ATOM 708 N N . GLU A 1 91 ? -0.013 -1.293 22.320 1.00 92.69 91 GLU A N 1
ATOM 709 C CA . GLU A 1 91 ? 0.776 -1.836 23.433 1.00 92.69 91 GLU A CA 1
ATOM 710 C C . GLU A 1 91 ? 1.896 -2.765 22.953 1.00 92.69 91 GLU A C 1
ATOM 712 O O . GLU A 1 91 ? 2.999 -2.723 23.503 1.00 92.69 91 GLU A O 1
ATOM 717 N N . TYR A 1 92 ? 1.629 -3.586 21.935 1.00 92.25 92 TYR A N 1
ATOM 718 C CA . TYR A 1 92 ? 2.628 -4.465 21.337 1.00 92.25 92 TYR A CA 1
ATOM 719 C C . TYR A 1 92 ? 3.780 -3.668 20.712 1.00 92.25 92 TYR A C 1
ATOM 721 O O . TYR A 1 92 ? 4.935 -3.936 21.049 1.00 92.25 92 TYR A O 1
ATOM 729 N N . GLU A 1 93 ? 3.488 -2.659 19.887 1.00 91.00 93 GLU A N 1
ATOM 730 C CA . GLU A 1 93 ? 4.512 -1.835 19.224 1.00 91.00 93 GLU A CA 1
ATOM 731 C C . GLU A 1 93 ? 5.360 -1.046 20.232 1.00 91.00 93 GLU A C 1
ATOM 733 O O . GLU A 1 93 ? 6.584 -0.967 20.111 1.00 91.00 93 GLU A O 1
ATOM 738 N N . LYS A 1 94 ? 4.745 -0.538 21.311 1.00 88.75 94 LYS A N 1
ATOM 739 C CA . LYS A 1 94 ? 5.479 0.133 22.399 1.00 88.75 94 LYS A CA 1
ATOM 740 C C . LYS A 1 94 ? 6.492 -0.786 23.087 1.00 88.75 94 LYS A C 1
ATOM 742 O O . LYS A 1 94 ? 7.542 -0.307 23.514 1.00 88.75 94 LYS A O 1
ATOM 747 N N . ARG A 1 95 ? 6.178 -2.081 23.213 1.00 88.50 95 ARG A N 1
ATOM 748 C CA . ARG A 1 95 ? 7.047 -3.095 23.842 1.00 88.50 95 ARG A CA 1
ATOM 749 C C . ARG A 1 95 ? 8.081 -3.675 22.877 1.00 88.50 95 ARG A C 1
ATOM 751 O O . ARG A 1 95 ? 9.126 -4.125 23.332 1.00 88.50 95 ARG A O 1
ATOM 758 N N . ASN A 1 96 ? 7.802 -3.662 21.575 1.00 83.56 96 ASN A N 1
ATOM 759 C CA . ASN A 1 96 ? 8.604 -4.317 20.542 1.00 83.56 96 ASN A CA 1
ATOM 760 C C . ASN A 1 96 ? 9.028 -3.314 19.466 1.00 83.56 96 ASN A C 1
ATOM 762 O O . ASN A 1 96 ? 8.712 -3.492 18.294 1.00 83.56 96 ASN A O 1
ATOM 766 N N . LYS A 1 97 ? 9.746 -2.255 19.855 1.00 71.75 97 LYS A N 1
ATOM 767 C CA . LYS A 1 97 ? 10.249 -1.260 18.898 1.00 71.75 97 LYS A CA 1
ATOM 768 C C . LYS A 1 97 ? 11.199 -1.928 17.896 1.00 71.75 97 LYS A C 1
ATOM 770 O O . LYS A 1 97 ? 12.345 -2.217 18.234 1.00 71.75 97 LYS A O 1
ATOM 775 N N . LYS A 1 98 ? 10.717 -2.189 16.678 1.00 68.38 98 LYS A N 1
ATOM 776 C CA . LYS A 1 98 ? 11.512 -2.732 15.566 1.00 68.38 98 LYS A CA 1
ATOM 777 C C . LYS A 1 98 ? 12.111 -1.590 14.736 1.00 68.38 98 LYS A C 1
ATOM 779 O O . LYS A 1 98 ? 11.494 -0.538 14.582 1.00 68.38 98 LYS A O 1
ATOM 784 N N . GLU A 1 99 ? 13.289 -1.824 14.156 1.00 57.25 99 GLU A N 1
ATOM 785 C CA . GLU A 1 99 ? 13.973 -0.872 13.261 1.00 57.25 99 GLU A CA 1
ATOM 786 C C . GLU A 1 99 ? 13.143 -0.546 12.004 1.00 57.25 99 GLU A C 1
ATOM 788 O O . GLU A 1 99 ? 13.152 0.585 11.527 1.00 57.25 99 GLU A O 1
ATOM 793 N N . ALA A 1 100 ? 12.324 -1.491 11.528 1.00 61.97 100 ALA A N 1
ATOM 794 C CA . ALA A 1 100 ? 11.417 -1.316 10.388 1.00 61.97 100 ALA A CA 1
ATOM 795 C C . ALA A 1 100 ? 10.080 -0.623 10.744 1.00 61.97 100 ALA A C 1
ATOM 797 O O . ALA A 1 100 ? 9.062 -0.851 10.090 1.00 61.97 100 ALA A O 1
ATOM 798 N N . GLY A 1 101 ? 10.051 0.214 11.787 1.00 73.94 101 GLY A N 1
ATOM 799 C CA . GLY A 1 101 ? 8.822 0.838 12.292 1.00 73.94 101 GLY A CA 1
ATOM 800 C C . GLY A 1 101 ? 8.053 1.678 11.261 1.00 73.94 101 GLY A C 1
ATOM 801 O O . GLY A 1 101 ? 6.840 1.815 11.389 1.00 73.94 101 GLY A O 1
ATOM 802 N N . ALA A 1 102 ? 8.725 2.178 10.215 1.00 82.69 102 ALA A N 1
ATOM 803 C CA . ALA A 1 102 ? 8.116 2.966 9.138 1.00 82.69 102 ALA A CA 1
ATOM 804 C C . ALA A 1 102 ? 7.289 2.145 8.125 1.00 82.69 102 ALA A C 1
ATOM 806 O O . ALA A 1 102 ? 6.580 2.721 7.298 1.00 82.69 102 ALA A O 1
ATOM 807 N N . SER A 1 103 ? 7.341 0.813 8.207 1.00 86.00 103 SER A N 1
ATOM 808 C CA . SER A 1 103 ? 6.514 -0.088 7.407 1.00 86.00 103 SER A CA 1
ATOM 809 C C . SER A 1 103 ? 5.025 0.145 7.685 1.00 86.00 103 SER A C 1
ATOM 811 O O . SER A 1 103 ? 4.557 -0.041 8.808 1.00 86.00 103 SER A O 1
ATOM 813 N N . PHE A 1 104 ? 4.264 0.524 6.657 1.00 86.62 104 PHE A N 1
ATOM 814 C CA . PHE A 1 104 ? 2.825 0.751 6.804 1.00 86.62 104 PHE A CA 1
ATOM 815 C C . PHE A 1 104 ? 2.052 -0.552 7.036 1.00 86.62 104 PHE A C 1
ATOM 817 O O . PHE A 1 104 ? 1.205 -0.623 7.918 1.00 86.62 104 PHE A O 1
ATOM 824 N N . LEU A 1 105 ? 2.345 -1.612 6.280 1.00 86.94 105 LEU A N 1
ATOM 825 C CA . LEU A 1 105 ? 1.611 -2.871 6.423 1.00 86.94 105 LEU A CA 1
ATOM 826 C C . LEU A 1 105 ? 2.124 -3.727 7.584 1.00 86.94 105 LEU A C 1
ATOM 828 O O . LEU A 1 105 ? 1.328 -4.400 8.232 1.00 86.94 105 LEU A O 1
ATOM 832 N N . CYS A 1 106 ? 3.419 -3.695 7.887 1.00 86.88 106 CYS A N 1
ATOM 833 C CA . CYS A 1 106 ? 4.039 -4.624 8.834 1.00 86.88 106 CYS A CA 1
ATOM 834 C C . CYS A 1 106 ? 4.588 -3.956 10.107 1.00 86.88 106 CYS A C 1
ATOM 836 O O . CYS A 1 106 ? 5.071 -4.676 10.982 1.00 86.88 106 CYS A O 1
ATOM 838 N N . GLY A 1 107 ? 4.541 -2.624 10.222 1.00 87.50 107 GLY A N 1
ATOM 839 C CA . GLY A 1 107 ? 5.170 -1.872 11.311 1.00 87.50 107 GLY A CA 1
ATOM 840 C C . GLY A 1 107 ? 4.239 -0.924 12.070 1.00 87.50 107 GLY A C 1
ATOM 841 O O . GLY A 1 107 ? 3.051 -0.781 11.772 1.00 87.50 107 GLY A O 1
ATOM 842 N N . ALA A 1 108 ? 4.823 -0.257 13.069 1.00 92.50 108 ALA A N 1
ATOM 843 C CA . ALA A 1 108 ? 4.147 0.675 13.972 1.00 92.50 108 ALA A CA 1
ATOM 844 C C . ALA A 1 108 ? 3.465 1.850 13.254 1.00 92.50 108 ALA A C 1
ATOM 846 O O . ALA A 1 108 ? 2.383 2.268 13.658 1.00 92.50 108 ALA A O 1
ATOM 847 N N . CYS A 1 109 ? 4.055 2.332 12.158 1.00 92.56 109 CYS A N 1
ATOM 848 C CA . CYS A 1 109 ? 3.495 3.353 11.273 1.00 92.56 109 CYS A CA 1
ATOM 849 C C . CYS A 1 109 ? 2.035 3.052 10.881 1.00 92.56 109 CYS A C 1
ATOM 851 O O . CYS A 1 109 ? 1.160 3.907 11.019 1.00 92.56 109 CYS A O 1
ATOM 853 N N . GLY A 1 110 ? 1.733 1.820 10.467 1.00 93.19 110 GLY A N 1
ATOM 854 C CA . GLY A 1 110 ? 0.362 1.440 10.136 1.00 93.19 110 GLY A CA 1
ATOM 855 C C . GLY A 1 110 ? -0.574 1.443 11.340 1.00 93.19 110 GLY A C 1
ATOM 856 O O . GLY A 1 110 ? -1.720 1.878 11.234 1.00 93.19 110 GLY A O 1
ATOM 857 N N . VAL A 1 111 ? -0.090 0.993 12.500 1.00 95.50 111 VAL A N 1
ATOM 858 C CA . VAL A 1 111 ? -0.869 0.992 13.749 1.00 95.50 111 VAL A CA 1
ATOM 859 C C . VAL A 1 111 ? -1.256 2.419 14.139 1.00 95.50 111 VAL A C 1
ATOM 861 O O . VAL A 1 111 ? -2.416 2.664 14.473 1.00 95.50 111 VAL A O 1
ATOM 864 N N . ASP A 1 112 ? -0.324 3.366 14.014 1.00 95.81 112 ASP A N 1
ATOM 865 C CA . ASP A 1 112 ? -0.584 4.785 14.256 1.00 95.81 112 ASP A CA 1
ATOM 866 C C . ASP A 1 112 ? -1.596 5.354 13.256 1.00 95.81 112 ASP A C 1
ATOM 868 O O . ASP A 1 112 ? -2.507 6.083 13.650 1.00 95.81 112 ASP A O 1
ATOM 872 N N . ALA A 1 113 ? -1.522 4.966 11.978 1.00 95.25 113 ALA A N 1
ATOM 873 C CA . ALA A 1 113 ? -2.517 5.377 10.991 1.00 95.25 113 ALA A CA 1
ATOM 874 C C . ALA A 1 113 ? -3.933 4.907 11.368 1.00 95.25 113 ALA A C 1
ATOM 876 O O . ALA A 1 113 ? -4.878 5.697 11.343 1.00 95.25 113 ALA A O 1
ATOM 877 N N . VAL A 1 114 ? -4.092 3.640 11.768 1.00 95.69 114 VAL A N 1
ATOM 878 C CA . VAL A 1 114 ? -5.389 3.107 12.226 1.00 95.69 114 VAL A CA 1
ATOM 879 C C . VAL A 1 114 ? -5.858 3.824 13.493 1.00 95.69 114 VAL A C 1
ATOM 881 O O . VAL A 1 114 ? -7.045 4.131 13.611 1.00 95.69 114 VAL A O 1
ATOM 884 N N . GLY A 1 115 ? -4.939 4.144 14.409 1.00 96.44 115 GLY A N 1
ATOM 885 C CA . GLY A 1 115 ? -5.226 4.933 15.606 1.00 96.44 115 GLY A CA 1
ATOM 886 C C . GLY A 1 115 ? -5.790 6.313 15.286 1.00 96.44 115 GLY A C 1
ATOM 887 O O . GLY A 1 115 ? -6.860 6.674 15.781 1.00 96.44 115 GLY A O 1
ATOM 888 N N . ALA A 1 116 ? -5.135 7.043 14.381 1.00 95.19 116 ALA A N 1
ATOM 889 C CA . ALA A 1 116 ? -5.596 8.349 13.922 1.00 95.19 116 ALA A CA 1
ATOM 890 C C . ALA A 1 116 ? -6.997 8.281 13.289 1.00 95.19 116 ALA A C 1
ATOM 892 O O . ALA A 1 116 ? -7.861 9.099 13.610 1.00 95.19 116 ALA A O 1
ATOM 893 N N . LEU A 1 117 ? -7.246 7.289 12.426 1.00 93.81 117 LEU A N 1
ATOM 894 C CA . LEU A 1 117 ? -8.545 7.084 11.775 1.00 93.81 117 LEU A CA 1
ATOM 895 C C . LEU A 1 117 ? -9.660 6.766 12.783 1.00 93.81 117 LEU A C 1
ATOM 897 O O . LEU A 1 117 ? -10.754 7.342 12.721 1.00 93.81 117 LEU A O 1
ATOM 901 N N . TYR A 1 118 ? -9.386 5.865 13.727 1.00 95.06 118 TYR A N 1
ATOM 902 C CA . TYR A 1 118 ? -10.341 5.472 14.758 1.00 95.06 118 TYR A CA 1
ATOM 903 C C . TYR A 1 118 ? -10.709 6.650 15.671 1.00 95.06 118 TYR A C 1
ATOM 905 O O . TYR A 1 118 ? -11.894 6.936 15.860 1.00 95.06 118 TYR A O 1
ATOM 913 N N . ASP A 1 119 ? -9.719 7.371 16.203 1.00 92.69 119 ASP A N 1
ATOM 914 C CA . ASP A 1 119 ? -9.976 8.472 17.138 1.00 92.69 119 ASP A CA 1
ATOM 915 C C . ASP A 1 119 ? -10.588 9.697 16.453 1.00 92.69 119 ASP A C 1
ATOM 917 O O . ASP A 1 119 ? -11.417 10.388 17.054 1.00 92.69 119 ASP A O 1
ATOM 921 N N . HIS A 1 120 ? -10.246 9.957 15.186 1.00 89.56 120 HIS A N 1
ATOM 922 C CA . HIS A 1 120 ? -10.893 11.010 14.406 1.00 89.56 120 HIS A CA 1
ATOM 923 C C . HIS A 1 120 ? -12.392 10.737 14.251 1.00 89.56 120 HIS A C 1
ATOM 925 O O . HIS A 1 120 ? -13.218 11.562 14.628 1.00 89.56 120 HIS A O 1
ATOM 931 N N . THR A 1 121 ? -12.746 9.542 13.779 1.00 85.75 121 THR A N 1
ATOM 932 C CA . THR A 1 121 ? -14.152 9.169 13.558 1.00 85.75 121 THR A CA 1
ATOM 933 C C . THR A 1 121 ? -14.952 9.061 14.858 1.00 85.75 121 THR A C 1
ATOM 935 O O . THR A 1 121 ? -16.109 9.475 14.895 1.00 85.75 121 THR A O 1
ATOM 938 N N . SER A 1 122 ? -14.335 8.582 15.943 1.00 80.06 122 SER A N 1
ATOM 939 C CA . SER A 1 122 ? -14.984 8.492 17.260 1.00 80.06 122 SER A CA 1
ATOM 940 C C . SER A 1 122 ? -15.270 9.867 17.872 1.00 80.06 122 SER A C 1
ATOM 942 O O . SER A 1 122 ? -16.315 10.052 18.486 1.00 80.06 122 SER A O 1
ATOM 944 N N . SER A 1 123 ? -14.369 10.840 17.691 1.00 68.62 123 SER A N 1
ATOM 945 C CA . SER A 1 123 ? -14.545 12.199 18.228 1.00 68.62 123 SER A CA 1
ATOM 946 C C . SER A 1 123 ? -15.504 13.058 17.412 1.00 68.62 123 SER A C 1
ATOM 948 O O . SER A 1 123 ? -16.227 13.864 17.984 1.00 68.62 123 SER A O 1
ATOM 950 N N . SER A 1 124 ? -15.601 12.855 16.096 1.00 63.28 124 SER A N 1
ATOM 951 C CA . SER A 1 124 ? -16.611 13.537 15.275 1.00 63.28 124 SER A CA 1
ATOM 952 C C . SER A 1 124 ? -18.054 13.166 15.642 1.00 63.28 124 SER A C 1
ATOM 954 O O . SER A 1 124 ? -18.963 13.937 15.350 1.00 63.28 124 SER A O 1
ATOM 956 N N . GLN A 1 125 ? -18.273 12.020 16.295 1.00 62.28 125 GLN A N 1
ATOM 957 C CA . GLN A 1 125 ? -19.587 11.611 16.811 1.00 62.28 125 GLN A CA 1
ATOM 958 C C . GLN A 1 125 ? -19.917 12.229 18.183 1.00 62.28 125 GLN A C 1
ATOM 960 O O . GLN A 1 125 ? -21.073 12.206 18.598 1.00 62.28 125 GLN A O 1
ATOM 965 N N . SER A 1 126 ? -18.930 12.810 18.871 1.00 55.66 126 SER A N 1
ATOM 966 C CA . SER A 1 126 ? -19.073 13.517 20.147 1.00 55.66 126 SER A CA 1
ATOM 967 C C . SER A 1 126 ? -18.658 14.984 19.962 1.00 55.66 126 SER A C 1
ATOM 969 O O . SER A 1 126 ? -17.494 15.318 20.142 1.00 55.66 126 SER A O 1
ATOM 971 N N . GLU A 1 127 ? -19.594 15.821 19.511 1.00 44.50 127 GLU A N 1
ATOM 972 C CA . GLU A 1 127 ? -19.497 17.276 19.270 1.00 44.50 127 GLU A CA 1
ATOM 973 C C . GLU A 1 127 ? -18.116 17.961 19.464 1.00 44.50 127 GLU A C 1
ATOM 975 O O . GLU A 1 127 ? -17.678 18.256 20.574 1.00 44.50 127 GLU A O 1
ATOM 980 N N . GLY A 1 128 ? -17.487 18.354 18.346 1.00 45.59 128 GLY A N 1
ATOM 981 C CA . GLY A 1 128 ? -16.815 19.660 18.259 1.00 45.59 128 GLY A CA 1
ATOM 982 C C . GLY A 1 128 ? -15.302 19.769 18.486 1.00 45.59 128 GLY A C 1
ATOM 983 O O . GLY A 1 128 ? -14.799 20.891 18.511 1.00 45.59 128 GLY A O 1
ATOM 984 N N . SER A 1 129 ? -14.523 18.691 18.608 1.00 49.69 129 SER A N 1
ATOM 985 C CA . SER A 1 129 ? -13.052 18.813 18.650 1.00 49.69 129 SER A CA 1
ATOM 986 C C . SER A 1 129 ? -12.329 17.622 18.033 1.00 49.69 129 SER A C 1
ATOM 988 O O . SER A 1 129 ? -12.681 16.470 18.266 1.00 49.69 129 SER A O 1
ATOM 990 N N . SER A 1 130 ? -11.273 17.898 17.261 1.00 56.81 130 SER A N 1
ATOM 991 C CA . SER A 1 130 ? -10.310 16.870 16.867 1.00 56.81 130 SER A CA 1
ATOM 992 C C . SER A 1 130 ? -9.707 16.253 18.126 1.00 56.81 130 SER A C 1
ATOM 994 O O . SER A 1 130 ? -9.081 16.973 18.907 1.00 56.81 130 SER A O 1
ATOM 996 N N . SER A 1 131 ? -9.892 14.945 18.322 1.00 72.69 131 SER A N 1
ATOM 997 C CA . SER A 1 131 ? -9.329 14.233 19.472 1.00 72.69 131 SER A CA 1
ATOM 998 C C . SER A 1 131 ? -7.826 14.497 19.601 1.00 72.69 131 SER A C 1
ATOM 1000 O O . SER A 1 131 ? -7.068 14.271 18.655 1.00 72.69 131 SER A O 1
ATOM 1002 N N . HIS A 1 132 ? -7.384 14.928 20.785 1.00 83.00 132 HIS A N 1
ATOM 1003 C CA . HIS A 1 132 ? -5.963 15.048 21.123 1.00 83.00 132 HIS A CA 1
ATOM 1004 C C . HIS A 1 132 ? -5.203 13.735 20.853 1.00 83.00 132 HIS A C 1
ATOM 1006 O O . HIS A 1 132 ? -4.062 13.768 20.402 1.00 83.00 132 HIS A O 1
ATOM 1012 N N . ALA A 1 133 ? -5.858 12.582 21.033 1.00 87.62 133 ALA A N 1
ATOM 1013 C CA . ALA A 1 133 ? -5.275 11.275 20.740 1.00 87.62 133 ALA A CA 1
ATOM 1014 C C . ALA A 1 133 ? -5.052 11.047 19.233 1.00 87.62 133 ALA A C 1
ATOM 1016 O O . ALA A 1 133 ? -3.988 10.576 18.838 1.00 87.62 133 ALA A O 1
ATOM 1017 N N . ALA A 1 134 ? -5.984 11.481 18.373 1.00 91.31 134 ALA A N 1
ATOM 1018 C CA . ALA A 1 134 ? -5.791 11.414 16.923 1.00 91.31 134 ALA A CA 1
ATOM 1019 C C . ALA A 1 134 ? -4.587 12.261 16.478 1.00 91.31 134 ALA A C 1
ATOM 1021 O O . ALA A 1 134 ? -3.807 11.829 15.634 1.00 91.31 134 ALA A O 1
ATOM 1022 N N . ALA A 1 135 ? -4.401 13.444 17.076 1.00 91.75 135 ALA A N 1
ATOM 1023 C CA . ALA A 1 135 ? -3.245 14.295 16.794 1.00 91.75 135 ALA A CA 1
ATOM 1024 C C . ALA A 1 135 ? -1.916 13.634 17.203 1.00 91.75 135 ALA A C 1
ATOM 1026 O O . ALA A 1 135 ? -0.962 13.684 16.432 1.00 91.75 135 ALA A O 1
ATOM 1027 N N . GLN A 1 136 ? -1.868 12.954 18.356 1.00 93.38 136 GLN A N 1
ATOM 1028 C CA . GLN A 1 136 ? -0.680 12.207 18.793 1.00 93.38 136 GLN A CA 1
ATOM 1029 C C . GLN A 1 136 ? -0.316 11.076 17.821 1.00 93.38 136 GLN A C 1
ATOM 1031 O O . GLN A 1 136 ? 0.855 10.901 17.490 1.00 93.38 136 GLN A O 1
ATOM 1036 N N . PHE A 1 137 ? -1.310 10.327 17.331 1.00 95.44 137 PHE A N 1
ATOM 1037 C CA . PHE A 1 137 ? -1.078 9.286 16.328 1.00 95.44 137 PHE A CA 1
ATOM 1038 C C . PHE A 1 137 ? -0.554 9.859 15.008 1.00 95.44 137 PHE A C 1
ATOM 1040 O O . PHE A 1 137 ? 0.379 9.308 14.430 1.00 95.44 137 PHE A O 1
ATOM 1047 N N . LEU A 1 138 ? -1.101 10.988 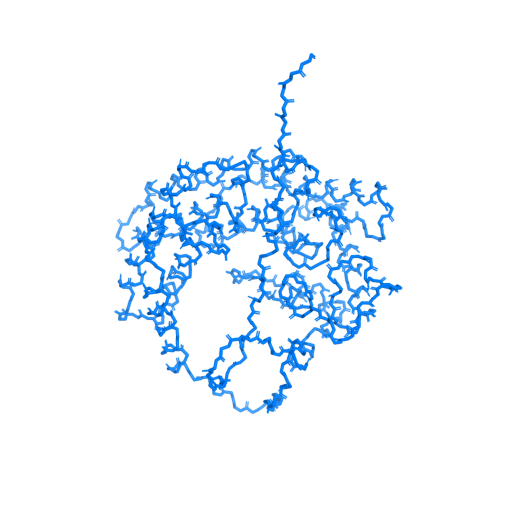14.547 1.00 95.31 138 LEU A N 1
ATOM 1048 C CA . LEU A 1 138 ? -0.625 11.657 13.333 1.00 95.31 138 LEU A CA 1
ATOM 1049 C C . LEU A 1 138 ? 0.798 12.201 13.479 1.00 95.31 138 LEU A C 1
ATOM 1051 O O . LEU A 1 138 ? 1.600 12.064 12.558 1.00 95.31 138 LEU A O 1
ATOM 1055 N N . GLU A 1 139 ? 1.130 12.785 14.628 1.00 95.19 139 GLU A N 1
ATOM 1056 C CA . GLU A 1 139 ? 2.488 13.248 14.918 1.00 95.19 139 GLU A CA 1
ATOM 1057 C C . GLU A 1 139 ? 3.477 12.074 14.962 1.00 95.19 139 GLU A C 1
ATOM 1059 O O . GLU A 1 139 ? 4.567 12.146 14.387 1.00 95.19 139 GLU A O 1
ATOM 1064 N N . SER A 1 140 ? 3.090 10.962 15.593 1.00 94.44 140 SER A N 1
ATOM 1065 C CA . SER A 1 140 ? 3.879 9.728 15.602 1.00 94.44 140 SER A CA 1
ATOM 1066 C C . SER A 1 140 ? 4.089 9.189 14.181 1.00 94.44 140 SER A C 1
ATOM 1068 O O . SER A 1 140 ? 5.229 8.955 13.774 1.00 94.44 140 SER A O 1
ATOM 1070 N N . TYR A 1 141 ? 3.024 9.127 13.371 1.00 95.75 141 TYR A N 1
ATOM 1071 C CA . TYR A 1 141 ? 3.090 8.746 11.958 1.00 95.75 141 TYR A CA 1
ATOM 1072 C C . TYR A 1 141 ? 4.063 9.632 11.162 1.00 95.75 141 TYR A C 1
ATOM 1074 O O . TYR A 1 141 ? 4.916 9.144 10.413 1.00 95.75 141 TYR A O 1
ATOM 1082 N N . ALA A 1 142 ? 3.963 10.952 11.328 1.00 96.38 142 ALA A N 1
ATOM 1083 C CA . ALA A 1 142 ? 4.815 11.915 10.639 1.00 96.38 142 ALA A CA 1
ATOM 1084 C C . ALA A 1 142 ? 6.297 11.751 11.017 1.00 96.38 142 ALA A C 1
ATOM 1086 O O . ALA A 1 142 ? 7.177 11.894 10.169 1.00 96.38 142 ALA A O 1
ATOM 1087 N N . ASN A 1 143 ? 6.596 11.381 12.266 1.00 94.88 143 ASN A N 1
ATOM 1088 C CA . ASN A 1 143 ? 7.969 11.163 12.721 1.00 94.88 143 ASN A CA 1
ATOM 1089 C C . ASN A 1 143 ? 8.673 9.988 12.020 1.00 94.88 143 ASN A C 1
ATOM 1091 O O . ASN A 1 143 ? 9.900 10.029 11.885 1.00 94.88 143 ASN A O 1
ATOM 1095 N N . PHE A 1 144 ? 7.936 8.995 11.505 1.00 94.62 144 PHE A N 1
ATOM 1096 C CA . PHE A 1 144 ? 8.520 7.913 10.701 1.00 94.62 144 PHE A CA 1
ATOM 1097 C C . PHE A 1 144 ? 9.107 8.393 9.366 1.00 94.62 144 PHE A C 1
ATOM 1099 O O . PHE A 1 144 ? 9.973 7.709 8.820 1.00 94.62 144 PHE A O 1
ATOM 1106 N N . ALA A 1 145 ? 8.754 9.592 8.879 1.00 95.56 145 ALA A N 1
ATOM 1107 C CA . ALA A 1 145 ? 9.371 10.173 7.684 1.00 95.56 145 ALA A CA 1
ATOM 1108 C C . ALA A 1 145 ? 10.903 10.235 7.798 1.00 95.56 145 ALA A C 1
ATOM 1110 O O . ALA A 1 145 ? 11.596 9.991 6.814 1.00 95.56 145 ALA A O 1
ATOM 1111 N N . LYS A 1 146 ? 11.430 10.486 9.007 1.00 93.94 146 LYS A N 1
ATOM 1112 C CA . LYS A 1 146 ? 12.875 10.559 9.289 1.00 93.94 146 LYS A CA 1
ATOM 1113 C C . LYS A 1 146 ? 13.592 9.229 9.041 1.00 93.94 146 LYS A C 1
ATOM 1115 O O . LYS A 1 146 ? 14.747 9.230 8.633 1.00 93.94 146 LYS A O 1
ATOM 1120 N N . ILE A 1 147 ? 12.909 8.106 9.276 1.00 92.56 147 ILE A N 1
ATOM 1121 C CA . ILE A 1 147 ? 13.431 6.759 8.997 1.00 92.56 147 ILE A CA 1
ATOM 1122 C C . ILE A 1 147 ? 13.427 6.498 7.489 1.00 92.56 147 ILE A C 1
ATOM 1124 O O . ILE A 1 147 ? 14.347 5.877 6.978 1.00 92.56 147 ILE A O 1
ATOM 1128 N N . CYS A 1 148 ? 12.431 7.017 6.775 1.00 93.50 148 CYS A N 1
ATOM 1129 C CA . CYS A 1 148 ? 12.290 6.874 5.328 1.00 93.50 148 CYS A CA 1
ATOM 1130 C C . CYS A 1 148 ? 13.231 7.777 4.508 1.00 93.50 148 CYS A C 1
ATOM 1132 O O . CYS A 1 148 ? 13.395 7.546 3.312 1.00 93.50 148 CYS A O 1
ATOM 1134 N N . THR A 1 149 ? 13.825 8.818 5.104 1.00 93.69 149 THR A N 1
ATOM 1135 C CA . THR A 1 149 ? 14.667 9.792 4.385 1.00 93.69 149 THR A CA 1
ATOM 1136 C C . THR A 1 149 ? 15.958 9.192 3.807 1.00 93.69 149 THR A C 1
ATOM 1138 O O . THR A 1 149 ? 16.260 9.477 2.646 1.00 93.69 149 THR A O 1
ATOM 1141 N N . PRO A 1 150 ? 16.751 8.384 4.542 1.00 94.25 150 PRO A N 1
ATOM 1142 C CA . PRO A 1 150 ? 17.958 7.785 3.986 1.00 94.25 150 PRO A CA 1
ATOM 1143 C C . PRO A 1 150 ? 17.627 6.811 2.850 1.00 94.25 150 PRO A C 1
ATOM 1145 O O . PRO A 1 150 ? 16.776 5.934 2.992 1.00 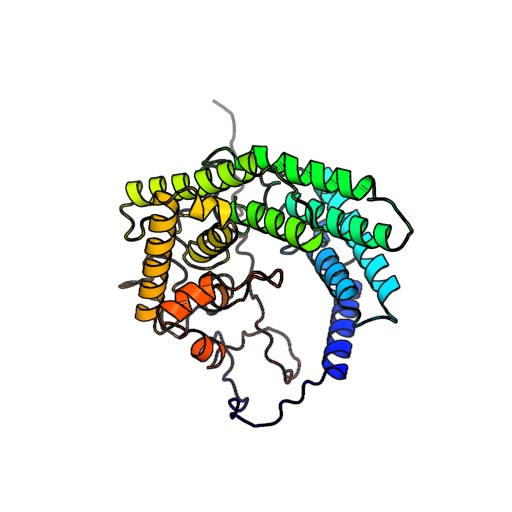94.25 150 PRO A O 1
ATOM 1148 N N . MET A 1 151 ? 18.354 6.916 1.733 1.00 93.38 151 MET A N 1
ATOM 1149 C CA . MET A 1 151 ? 18.116 6.092 0.539 1.00 93.38 151 MET A CA 1
ATOM 1150 C C . MET A 1 151 ? 18.116 4.582 0.841 1.00 93.38 151 MET A C 1
ATOM 1152 O O . MET A 1 151 ? 17.271 3.865 0.313 1.00 93.38 151 MET A O 1
ATOM 1156 N N . ASN A 1 152 ? 19.001 4.122 1.735 1.00 91.44 152 ASN A N 1
ATOM 1157 C CA . ASN A 1 152 ? 19.184 2.711 2.095 1.00 91.44 152 ASN A CA 1
ATOM 1158 C C . ASN A 1 152 ? 18.830 2.425 3.567 1.00 91.44 152 ASN A C 1
ATOM 1160 O O . ASN A 1 152 ? 19.598 1.764 4.264 1.00 91.44 152 ASN A O 1
ATOM 1164 N N . PHE A 1 153 ? 17.709 2.948 4.076 1.00 91.75 153 PHE A N 1
ATOM 1165 C CA . PHE A 1 153 ? 17.353 2.796 5.495 1.00 91.75 153 PHE A CA 1
ATOM 1166 C C . PHE A 1 153 ? 17.103 1.340 5.945 1.00 91.75 153 PHE A C 1
ATOM 1168 O O . PHE A 1 153 ? 17.278 1.046 7.122 1.00 91.75 153 PHE A O 1
ATOM 1175 N N . LEU A 1 154 ? 16.768 0.417 5.031 1.00 90.31 154 LEU A N 1
ATOM 1176 C CA . LEU A 1 154 ? 16.709 -1.036 5.296 1.00 90.31 154 LEU A CA 1
ATOM 1177 C C . LEU A 1 154 ? 18.003 -1.781 4.910 1.00 90.31 154 LEU A C 1
ATOM 1179 O O . LEU A 1 154 ? 18.028 -3.012 4.807 1.00 90.31 154 LEU A O 1
ATOM 1183 N N . GLY A 1 155 ? 19.089 -1.042 4.671 1.00 89.12 155 GLY A N 1
ATOM 1184 C CA . GLY A 1 155 ? 20.381 -1.590 4.280 1.00 89.12 155 GLY A CA 1
ATOM 1185 C C . GLY A 1 155 ? 20.309 -2.366 2.955 1.00 89.12 155 GLY A C 1
ATOM 1186 O O . GLY A 1 155 ? 19.698 -1.879 1.999 1.00 89.12 155 GLY A O 1
ATOM 1187 N N . PRO A 1 156 ? 20.931 -3.558 2.864 1.00 86.44 156 PRO A N 1
ATOM 1188 C CA . PRO A 1 156 ? 21.019 -4.317 1.616 1.00 86.44 156 PRO A CA 1
ATOM 1189 C C . PRO A 1 156 ? 19.684 -4.932 1.180 1.00 86.44 156 PRO A C 1
ATOM 1191 O O . PRO A 1 156 ? 19.563 -5.363 0.041 1.00 86.44 156 PRO A O 1
ATOM 1194 N N . CYS A 1 157 ? 18.676 -4.970 2.058 1.00 87.75 157 CYS A N 1
ATOM 1195 C CA . CYS A 1 157 ? 17.414 -5.643 1.762 1.00 87.75 157 CYS A CA 1
ATOM 1196 C C . CYS A 1 157 ? 16.592 -4.918 0.690 1.00 87.75 157 CYS A C 1
ATOM 1198 O O . CYS A 1 157 ? 15.729 -5.550 0.102 1.00 87.75 157 CYS A O 1
ATOM 1200 N N . GLY A 1 158 ? 16.840 -3.629 0.440 1.00 91.94 158 GLY A N 1
ATOM 1201 C CA . GLY A 1 158 ? 15.995 -2.786 -0.406 1.00 91.94 158 GLY A CA 1
ATOM 1202 C C . GLY A 1 158 ? 14.961 -2.019 0.416 1.00 91.94 158 GLY A C 1
ATOM 1203 O O . GLY A 1 158 ? 14.368 -2.548 1.351 1.00 91.94 158 GLY A O 1
ATOM 1204 N N . SER A 1 159 ? 14.778 -0.741 0.085 1.00 95.31 159 SER A N 1
ATOM 1205 C CA . SER A 1 159 ? 14.067 0.213 0.946 1.00 95.31 159 SER A CA 1
ATOM 1206 C C . SER A 1 159 ? 12.764 0.734 0.333 1.00 95.31 159 SER A C 1
ATOM 1208 O O . SER A 1 159 ? 12.089 1.545 0.956 1.00 95.31 159 SER A O 1
ATOM 1210 N N . ASP A 1 160 ? 12.423 0.385 -0.910 1.00 97.31 160 ASP A N 1
ATOM 1211 C CA . ASP A 1 160 ? 11.405 1.086 -1.719 1.00 97.31 160 ASP A CA 1
ATOM 1212 C C . ASP A 1 160 ? 10.039 0.425 -1.797 1.00 97.31 160 ASP A C 1
ATOM 1214 O O . ASP A 1 160 ? 9.070 1.131 -2.054 1.00 97.31 160 ASP A O 1
ATOM 1218 N N . GLU A 1 161 ? 9.937 -0.874 -1.538 1.00 94.94 161 GLU A N 1
ATOM 1219 C CA . GLU A 1 161 ? 8.708 -1.616 -1.803 1.00 94.94 161 GLU A CA 1
ATOM 1220 C C . GLU A 1 161 ? 7.540 -1.318 -0.836 1.00 94.94 161 GLU A C 1
ATOM 1222 O O . GLU A 1 161 ? 7.626 -0.462 0.051 1.00 94.94 161 GLU A O 1
ATOM 1227 N N . LEU A 1 162 ? 6.386 -1.950 -1.071 1.00 91.62 162 LEU A N 1
ATOM 1228 C CA . LEU A 1 162 ? 5.126 -1.567 -0.438 1.00 91.62 162 LEU A CA 1
ATOM 1229 C C . LEU A 1 162 ? 4.963 -2.126 0.982 1.00 91.62 162 LEU A C 1
ATOM 1231 O O . LEU A 1 162 ? 4.324 -1.476 1.811 1.00 91.62 162 LEU A O 1
ATOM 1235 N N . LEU A 1 163 ? 5.477 -3.324 1.287 1.00 89.25 163 LEU A N 1
ATOM 1236 C CA . LEU A 1 163 ? 5.220 -3.935 2.594 1.00 89.25 163 LEU A CA 1
ATOM 1237 C C . LEU A 1 163 ? 5.997 -3.232 3.707 1.00 89.25 163 LEU A C 1
ATOM 1239 O O . LEU A 1 163 ? 5.433 -2.952 4.765 1.00 89.25 163 LEU A O 1
ATOM 1243 N N . VAL A 1 164 ? 7.275 -2.940 3.489 1.00 91.31 164 VAL A N 1
ATOM 1244 C CA . VAL A 1 164 ? 8.218 -2.411 4.482 1.00 91.31 164 VAL A CA 1
ATOM 1245 C C . VAL A 1 164 ? 8.942 -1.131 4.059 1.00 91.31 164 VAL A C 1
ATOM 1247 O O . VAL A 1 164 ? 9.502 -0.456 4.923 1.00 91.31 164 VAL A O 1
ATOM 1250 N N . GLY A 1 165 ? 8.922 -0.778 2.774 1.00 94.50 165 GLY A N 1
ATOM 1251 C CA . GLY A 1 165 ? 9.643 0.360 2.210 1.00 94.50 165 GLY A CA 1
ATOM 1252 C C . GLY A 1 165 ? 8.898 1.705 2.188 1.00 94.50 165 GLY A C 1
ATOM 1253 O O . GLY A 1 165 ? 7.800 1.870 2.732 1.00 94.50 165 GLY A O 1
ATOM 1254 N N . ARG A 1 166 ? 9.514 2.702 1.525 1.00 96.50 166 ARG A N 1
ATOM 1255 C CA . ARG A 1 166 ? 8.948 4.060 1.369 1.00 96.50 166 ARG A CA 1
ATOM 1256 C C . ARG A 1 166 ? 7.623 4.061 0.618 1.00 96.50 166 ARG A C 1
ATOM 1258 O O . ARG A 1 166 ? 6.788 4.900 0.946 1.00 96.50 166 ARG A O 1
ATOM 1265 N N . ALA A 1 167 ? 7.404 3.166 -0.353 1.00 95.25 167 ALA A N 1
ATOM 1266 C CA . ALA A 1 167 ? 6.116 3.108 -1.045 1.00 95.25 167 ALA A CA 1
ATOM 1267 C C . ALA A 1 167 ? 4.983 2.788 -0.058 1.00 95.25 167 ALA A C 1
ATOM 1269 O O . ALA A 1 167 ? 3.946 3.449 -0.077 1.00 95.25 167 ALA A O 1
ATOM 1270 N N . GLY A 1 168 ? 5.211 1.862 0.880 1.00 92.44 168 GLY A N 1
ATOM 1271 C CA . GLY A 1 168 ? 4.275 1.583 1.970 1.00 92.44 168 GLY A CA 1
ATOM 1272 C C . GLY A 1 168 ? 3.997 2.811 2.831 1.00 92.44 168 GLY A C 1
ATOM 1273 O O . GLY A 1 168 ? 2.842 3.186 3.035 1.00 92.44 168 GLY A O 1
ATOM 1274 N N . TYR A 1 169 ? 5.055 3.480 3.292 1.00 96.00 169 TYR A N 1
ATOM 1275 C CA . TYR A 1 169 ? 4.931 4.694 4.102 1.00 96.00 169 TYR A CA 1
ATOM 1276 C C . TYR A 1 169 ? 4.133 5.802 3.392 1.00 96.00 169 TYR A C 1
ATOM 1278 O O . TYR A 1 169 ? 3.225 6.400 3.971 1.00 96.00 169 TYR A O 1
ATOM 1286 N N . LEU A 1 170 ? 4.440 6.061 2.122 1.00 95.38 170 LEU A N 1
ATOM 1287 C CA . LEU A 1 170 ? 3.761 7.066 1.306 1.00 95.38 170 LEU A CA 1
ATOM 1288 C C . LEU A 1 170 ? 2.298 6.687 1.008 1.00 95.38 170 LEU A C 1
ATOM 1290 O O . LEU A 1 170 ? 1.432 7.562 1.015 1.00 95.38 170 LEU A O 1
ATOM 1294 N N . CYS A 1 171 ? 1.993 5.398 0.841 1.00 91.31 171 CYS A N 1
ATOM 1295 C CA . CYS A 1 171 ? 0.616 4.907 0.725 1.00 91.31 171 CYS A CA 1
ATOM 1296 C C . CYS A 1 171 ? -0.220 5.274 1.966 1.00 91.31 171 CYS A C 1
ATOM 1298 O O . CYS A 1 171 ? -1.341 5.774 1.847 1.00 91.31 171 CYS A O 1
ATOM 1300 N N . GLY A 1 172 ? 0.338 5.126 3.171 1.00 89.88 172 GLY A N 1
ATOM 1301 C CA . GLY A 1 172 ? -0.353 5.551 4.390 1.00 89.88 172 GLY A CA 1
ATOM 1302 C C . GLY A 1 172 ? -0.484 7.077 4.533 1.00 89.88 172 GLY A C 1
ATOM 1303 O O . GLY A 1 172 ? -1.501 7.548 5.043 1.00 89.88 172 GLY A O 1
ATOM 1304 N N . VAL A 1 173 ? 0.462 7.872 4.005 1.00 93.88 173 VAL A N 1
ATOM 1305 C CA . VAL A 1 173 ? 0.311 9.343 3.917 1.00 93.88 173 VAL A CA 1
ATOM 1306 C C . VAL A 1 173 ? -0.924 9.697 3.085 1.00 93.88 173 VAL A C 1
ATOM 1308 O O . VAL A 1 173 ? -1.755 10.498 3.519 1.00 93.88 173 VAL A O 1
ATOM 1311 N N . GLN A 1 174 ? -1.085 9.061 1.921 1.00 88.12 174 GLN A N 1
ATOM 1312 C CA . GLN A 1 174 ? -2.250 9.256 1.053 1.00 88.12 174 GLN A CA 1
ATOM 1313 C C . GLN A 1 174 ? -3.544 8.794 1.719 1.00 88.12 174 GLN A C 1
ATOM 1315 O O . GLN A 1 174 ? -4.543 9.512 1.657 1.00 88.12 174 GLN A O 1
ATOM 1320 N N . LEU A 1 175 ? -3.530 7.635 2.389 1.00 87.50 175 LEU A N 1
ATOM 1321 C CA . LEU A 1 175 ? -4.683 7.130 3.136 1.00 87.50 175 LEU A CA 1
ATOM 1322 C C . LEU A 1 175 ? -5.199 8.165 4.130 1.00 87.50 175 LEU A C 1
ATOM 1324 O O . LEU A 1 175 ? -6.386 8.494 4.145 1.00 87.50 175 LEU A O 1
ATOM 1328 N N . LEU A 1 176 ? -4.299 8.654 4.980 1.00 90.50 176 LEU A N 1
ATOM 1329 C CA . LEU A 1 176 ? -4.647 9.575 6.047 1.00 90.50 176 LEU A CA 1
ATOM 1330 C C . LEU A 1 176 ? -5.129 10.905 5.469 1.00 90.50 176 LEU A C 1
ATOM 1332 O O . LEU A 1 176 ? -6.166 11.404 5.903 1.00 90.50 176 LEU A O 1
ATOM 1336 N N . ALA A 1 177 ? -4.468 11.420 4.427 1.00 89.44 177 ALA A N 1
ATOM 1337 C CA . ALA A 1 177 ? -4.916 12.622 3.731 1.00 89.44 177 ALA A CA 1
ATOM 1338 C C . ALA A 1 177 ? -6.336 12.476 3.162 1.00 89.44 177 ALA A C 1
ATOM 1340 O O . ALA A 1 177 ? -7.179 13.349 3.373 1.00 89.44 177 ALA A O 1
ATOM 1341 N N . GLN A 1 178 ? -6.629 11.351 2.505 1.00 85.19 178 GLN A N 1
ATOM 1342 C CA . GLN A 1 178 ? -7.938 11.080 1.905 1.00 85.19 178 GLN A CA 1
ATOM 1343 C C . GLN A 1 178 ? -9.046 10.913 2.949 1.00 85.19 178 GLN A C 1
ATOM 1345 O O . GLN A 1 178 ? -10.148 11.421 2.759 1.00 85.19 178 GLN A O 1
ATOM 1350 N N . LYS A 1 179 ? -8.786 10.184 4.040 1.00 86.31 179 LYS A N 1
ATOM 1351 C CA . LYS A 1 179 ? -9.822 9.852 5.033 1.00 86.31 179 LYS A CA 1
ATOM 1352 C C . LYS A 1 179 ? -10.039 10.941 6.077 1.00 86.31 179 LYS A C 1
ATOM 1354 O O . LYS A 1 179 ? -11.134 11.022 6.619 1.00 86.31 179 LYS A O 1
ATOM 1359 N N . LEU A 1 180 ? -9.023 11.754 6.361 1.00 88.12 180 LEU A N 1
ATOM 1360 C CA . LEU A 1 180 ? -9.097 12.820 7.365 1.00 88.12 180 LEU A CA 1
ATOM 1361 C C . LEU A 1 180 ? -9.298 14.208 6.746 1.00 88.12 180 LEU A C 1
ATOM 1363 O O . LEU A 1 180 ? -9.560 15.166 7.473 1.00 88.12 180 LEU A O 1
ATOM 1367 N N . GLY A 1 181 ? -9.124 14.343 5.425 1.00 86.94 181 GLY A N 1
ATOM 1368 C CA . GLY A 1 181 ? -9.171 15.631 4.729 1.00 86.94 181 GLY A CA 1
ATOM 1369 C C . GLY A 1 181 ? -8.051 16.591 5.147 1.00 86.94 181 GLY A C 1
ATOM 1370 O O . GLY A 1 181 ? -8.201 17.805 5.018 1.00 86.94 181 GLY A O 1
ATOM 1371 N N . LYS A 1 182 ? -6.950 16.070 5.705 1.00 84.25 182 LYS A N 1
ATOM 1372 C CA . LYS A 1 182 ? -5.823 16.848 6.240 1.00 84.25 182 LYS A CA 1
ATOM 1373 C C . LYS A 1 182 ? -4.503 16.178 5.899 1.00 84.25 182 LYS A C 1
ATOM 1375 O O . LYS A 1 182 ? -4.372 14.968 6.040 1.00 84.25 182 LYS A O 1
ATOM 1380 N N . GLN A 1 183 ? -3.516 16.975 5.505 1.00 88.69 183 GLN A N 1
ATOM 1381 C CA . GLN A 1 183 ? -2.173 16.474 5.232 1.00 88.69 183 GLN A CA 1
ATOM 1382 C C . GLN A 1 183 ? -1.468 16.061 6.529 1.00 88.69 183 GLN A C 1
ATOM 1384 O O . GLN A 1 183 ? -1.510 16.791 7.519 1.00 88.69 183 GLN A O 1
ATOM 1389 N N . VAL A 1 184 ? -0.815 14.897 6.510 1.00 92.69 184 VAL A N 1
ATOM 1390 C CA . VAL A 1 184 ? -0.010 14.391 7.641 1.00 92.69 184 VAL A CA 1
ATOM 1391 C C . VAL A 1 184 ? 1.436 14.877 7.563 1.00 92.69 184 VAL A C 1
ATOM 1393 O O . VAL A 1 184 ? 2.099 15.027 8.584 1.00 92.69 184 VAL A O 1
ATOM 1396 N N . LEU A 1 185 ? 1.914 15.154 6.350 1.00 95.31 185 LEU A N 1
ATOM 1397 C CA . LEU A 1 185 ? 3.244 15.683 6.071 1.00 95.31 185 LEU A CA 1
ATOM 1398 C C . LEU A 1 185 ? 3.133 17.017 5.338 1.00 95.31 185 LEU A C 1
ATOM 1400 O O . LEU A 1 185 ? 2.143 17.286 4.658 1.00 95.31 185 LEU A O 1
ATOM 1404 N N . SER A 1 186 ? 4.177 17.840 5.429 1.00 95.38 186 SER A N 1
ATOM 1405 C CA . SER A 1 186 ? 4.293 19.005 4.553 1.00 95.38 186 SER A CA 1
ATOM 1406 C C . SER A 1 186 ? 4.492 18.560 3.098 1.00 95.38 186 SER A C 1
ATOM 1408 O O . SER A 1 186 ? 4.984 17.459 2.820 1.00 95.38 186 SER A O 1
ATOM 1410 N N . GLN A 1 187 ? 4.144 19.435 2.152 1.00 93.81 187 GLN A N 1
ATOM 1411 C CA . GLN A 1 187 ? 4.393 19.174 0.733 1.00 93.81 187 GLN A CA 1
ATOM 1412 C C . GLN A 1 187 ? 5.890 18.989 0.450 1.00 93.81 187 GLN A C 1
ATOM 1414 O O . GLN A 1 187 ? 6.267 18.129 -0.339 1.00 93.81 187 GLN A O 1
ATOM 1419 N N . GLU A 1 188 ? 6.745 19.757 1.128 1.00 95.62 188 GLU A N 1
ATOM 1420 C CA . GLU A 1 188 ? 8.200 19.660 1.011 1.00 95.62 188 GLU A CA 1
ATOM 1421 C C . GLU A 1 188 ? 8.712 18.276 1.432 1.00 95.62 188 GLU A C 1
ATOM 1423 O O . GLU A 1 188 ? 9.443 17.635 0.677 1.00 95.62 188 GLU A O 1
ATOM 1428 N N . THR A 1 189 ? 8.281 17.773 2.595 1.00 96.88 189 THR A N 1
ATOM 1429 C CA . THR A 1 189 ? 8.672 16.439 3.073 1.00 96.88 189 THR A CA 1
ATOM 1430 C C . THR A 1 189 ? 8.150 15.345 2.146 1.00 96.88 189 THR A C 1
ATOM 1432 O O . THR A 1 189 ? 8.900 14.437 1.791 1.00 96.88 189 THR A O 1
ATOM 1435 N N . THR A 1 190 ? 6.896 15.447 1.700 1.00 96.44 190 THR A N 1
ATOM 1436 C CA . THR A 1 190 ? 6.305 14.495 0.748 1.00 96.44 190 THR A CA 1
ATOM 1437 C C . THR A 1 190 ? 7.084 14.457 -0.570 1.00 96.44 190 THR A C 1
ATOM 1439 O O . THR A 1 190 ? 7.459 13.379 -1.032 1.00 96.44 190 THR A O 1
ATOM 1442 N N . ASN A 1 191 ? 7.398 15.622 -1.147 1.00 96.50 191 ASN A N 1
ATOM 1443 C CA . ASN A 1 191 ? 8.170 15.725 -2.388 1.00 96.50 191 ASN A CA 1
ATOM 1444 C C . ASN A 1 191 ? 9.599 15.199 -2.213 1.00 96.50 191 ASN A C 1
ATOM 1446 O O . ASN A 1 191 ? 10.107 14.508 -3.093 1.00 96.50 191 ASN A O 1
ATOM 1450 N N . SER A 1 192 ? 10.237 15.489 -1.076 1.00 97.44 192 SER A N 1
ATOM 1451 C CA . SER A 1 192 ? 11.569 14.974 -0.752 1.00 97.44 192 SER A CA 1
ATOM 1452 C C . SER A 1 192 ? 11.584 13.443 -0.709 1.00 97.44 192 SER A C 1
ATOM 1454 O O . SER A 1 192 ? 12.444 12.825 -1.332 1.00 97.44 192 SER A O 1
ATOM 1456 N N . LEU A 1 193 ? 10.593 12.816 -0.068 1.00 97.94 193 LEU A N 1
ATOM 1457 C CA . LEU A 1 193 ? 10.482 11.356 -0.025 1.00 97.94 193 LEU A CA 1
ATOM 1458 C C . LEU A 1 193 ? 10.224 10.749 -1.410 1.00 97.94 193 LEU A C 1
ATOM 1460 O O . LEU A 1 193 ? 10.886 9.777 -1.771 1.00 97.94 193 LEU A O 1
ATOM 1464 N N . CYS A 1 194 ? 9.323 11.330 -2.209 1.00 98.25 194 CYS A N 1
ATOM 1465 C CA . CYS A 1 194 ? 9.080 10.869 -3.582 1.00 98.25 194 CYS A CA 1
ATOM 1466 C C . CYS A 1 194 ? 10.347 10.972 -4.443 1.00 98.25 194 CYS A C 1
ATOM 1468 O O . CYS A 1 194 ? 10.681 10.045 -5.182 1.00 98.25 194 CYS A O 1
ATOM 1470 N N . LYS A 1 195 ? 11.101 12.067 -4.295 1.00 98.31 195 LYS A N 1
ATOM 1471 C CA . LYS A 1 195 ? 12.384 12.262 -4.971 1.00 98.31 195 LYS A CA 1
ATOM 1472 C C . LYS A 1 195 ? 13.394 11.178 -4.598 1.00 98.31 195 LYS A C 1
ATOM 1474 O O . LYS A 1 195 ? 14.015 10.618 -5.496 1.00 98.31 195 LYS A O 1
ATOM 1479 N N . VAL A 1 196 ? 13.505 10.818 -3.316 1.00 98.19 196 VAL A N 1
ATOM 1480 C CA . VAL A 1 196 ? 14.390 9.724 -2.872 1.00 98.19 196 VAL A CA 1
ATOM 1481 C C . VAL A 1 196 ? 13.991 8.385 -3.502 1.00 98.19 196 VAL A C 1
ATOM 1483 O O . VAL A 1 196 ? 14.874 7.633 -3.913 1.00 98.19 196 VAL A O 1
ATOM 1486 N N . VAL A 1 197 ? 12.691 8.088 -3.635 1.00 98.56 197 VAL A N 1
ATOM 1487 C CA . VAL A 1 197 ? 12.216 6.863 -4.313 1.00 98.56 197 VAL A CA 1
ATOM 1488 C C . VAL A 1 197 ? 12.659 6.840 -5.781 1.00 98.56 197 VAL A C 1
ATOM 1490 O O . VAL A 1 197 ? 13.160 5.824 -6.268 1.00 98.56 197 VAL A O 1
ATOM 1493 N N . VAL A 1 198 ? 12.534 7.962 -6.495 1.00 98.69 198 VAL A N 1
ATOM 1494 C CA . VAL A 1 198 ? 12.965 8.075 -7.900 1.00 98.69 198 VAL A CA 1
ATOM 1495 C C . VAL A 1 198 ? 14.489 7.973 -8.029 1.00 98.69 198 VAL A C 1
ATOM 1497 O O . VAL A 1 198 ? 14.992 7.236 -8.875 1.00 98.69 198 VAL A O 1
ATOM 1500 N N . GLU A 1 199 ? 15.247 8.668 -7.180 1.00 98.50 199 GLU A N 1
ATOM 1501 C CA . GLU A 1 199 ? 16.716 8.631 -7.186 1.00 98.50 199 GLU A CA 1
ATOM 1502 C C . GLU A 1 199 ? 17.267 7.239 -6.851 1.00 98.50 199 GLU A C 1
ATOM 1504 O O . GLU A 1 199 ? 18.231 6.798 -7.486 1.00 98.50 199 GLU A O 1
ATOM 1509 N N . SER A 1 200 ? 16.635 6.530 -5.910 1.00 98.31 200 SER A N 1
ATOM 1510 C CA . SER A 1 200 ? 16.937 5.129 -5.593 1.00 98.31 200 SER A CA 1
ATOM 1511 C C . SER A 1 200 ? 16.750 4.242 -6.829 1.00 98.31 200 SER A C 1
ATOM 1513 O O . SER A 1 200 ? 17.679 3.542 -7.239 1.00 98.31 200 SER A O 1
ATOM 1515 N N . GLY A 1 201 ? 15.597 4.363 -7.500 1.00 98.56 201 GLY A N 1
ATOM 1516 C CA . GLY A 1 201 ? 15.267 3.580 -8.694 1.00 98.56 201 GLY A CA 1
ATOM 1517 C C . GLY A 1 201 ? 16.202 3.838 -9.877 1.00 98.56 201 GLY A C 1
ATOM 1518 O O . GLY A 1 201 ? 16.673 2.893 -10.512 1.00 98.56 201 GLY A O 1
ATOM 1519 N N . ARG A 1 202 ? 16.541 5.108 -10.136 1.00 98.69 202 ARG A N 1
ATOM 1520 C CA . ARG A 1 202 ? 17.526 5.500 -11.163 1.00 98.69 202 ARG A CA 1
ATOM 1521 C C . ARG A 1 202 ? 18.903 4.919 -10.873 1.00 98.69 202 ARG A C 1
ATOM 1523 O O . ARG A 1 202 ? 19.565 4.390 -11.767 1.00 98.69 202 ARG A O 1
ATOM 1530 N N . SER A 1 203 ? 19.347 5.040 -9.622 1.00 98.06 203 SER A N 1
ATOM 1531 C CA . SER A 1 203 ? 20.667 4.575 -9.196 1.00 98.06 203 SER A CA 1
ATOM 1532 C C . SER A 1 203 ? 20.782 3.061 -9.333 1.00 98.06 203 SER A C 1
ATOM 1534 O O . SER A 1 203 ? 21.778 2.564 -9.864 1.00 98.06 203 SER A O 1
ATOM 1536 N N . TYR A 1 204 ? 19.749 2.331 -8.904 1.00 97.94 204 TYR A N 1
ATOM 1537 C CA . TYR A 1 204 ? 19.693 0.881 -9.027 1.00 97.94 204 TYR A CA 1
ATOM 1538 C C . TYR A 1 204 ? 19.648 0.445 -10.496 1.00 97.94 204 TYR A C 1
ATOM 1540 O O . TYR A 1 204 ? 20.491 -0.357 -10.902 1.00 97.94 204 TYR A O 1
ATOM 1548 N N . SER A 1 205 ? 18.742 1.018 -11.298 1.00 98.31 205 SER A N 1
ATOM 1549 C CA . SER A 1 205 ? 18.615 0.717 -12.729 1.00 98.31 205 SER A CA 1
ATOM 1550 C C . SER A 1 205 ? 19.939 0.915 -13.472 1.00 98.31 205 SER A C 1
ATOM 1552 O O . SER A 1 205 ? 20.426 -0.006 -14.129 1.00 98.31 205 SER A O 1
ATOM 1554 N N . LYS A 1 206 ? 20.596 2.069 -13.286 1.00 98.38 206 LYS A N 1
ATOM 1555 C CA . LYS A 1 206 ? 21.891 2.366 -13.914 1.00 98.38 206 LYS A CA 1
ATOM 1556 C C . LYS A 1 206 ? 22.979 1.375 -13.503 1.00 98.38 206 LYS A C 1
ATOM 1558 O O . LYS A 1 206 ? 23.764 0.948 -14.346 1.00 98.38 206 LYS A O 1
ATOM 1563 N N . ARG A 1 207 ? 23.047 1.022 -12.215 1.00 97.38 207 ARG A N 1
ATOM 1564 C CA . ARG A 1 207 ? 24.054 0.093 -11.681 1.00 97.38 207 ARG A CA 1
ATOM 1565 C C . ARG A 1 207 ? 23.890 -1.324 -12.235 1.00 97.38 207 ARG A C 1
ATOM 1567 O O . ARG A 1 207 ? 24.899 -1.976 -12.481 1.00 97.38 207 ARG A O 1
ATOM 1574 N N . HIS A 1 208 ? 22.654 -1.776 -12.424 1.00 96.88 208 HIS A N 1
ATOM 1575 C CA . HIS A 1 208 ? 22.338 -3.139 -12.869 1.00 96.88 208 HIS A CA 1
ATOM 1576 C C . HIS A 1 208 ? 22.025 -3.226 -14.367 1.00 96.88 208 HIS A C 1
ATOM 1578 O O . HIS A 1 208 ? 21.697 -4.300 -14.855 1.00 96.88 208 HIS A O 1
ATOM 1584 N N . GLN A 1 209 ? 22.153 -2.111 -15.099 1.00 96.75 209 GLN A N 1
ATOM 1585 C CA . GLN A 1 209 ? 21.834 -2.018 -16.527 1.00 96.75 209 GLN A CA 1
ATOM 1586 C C . GLN A 1 209 ? 20.408 -2.504 -16.832 1.00 96.75 209 GLN A C 1
ATOM 1588 O O . GLN A 1 209 ? 20.168 -3.209 -17.813 1.00 96.75 209 GLN A O 1
ATOM 1593 N N . SER A 1 210 ? 19.461 -2.135 -15.965 1.00 96.75 210 SER A N 1
ATOM 1594 C CA . SER A 1 210 ? 18.068 -2.553 -16.098 1.00 96.75 210 SER A CA 1
ATOM 1595 C C . SER A 1 210 ? 17.448 -1.986 -17.386 1.00 96.75 210 SER A C 1
ATOM 1597 O O . SER A 1 210 ? 17.723 -0.839 -17.748 1.00 96.75 210 SER A O 1
ATOM 1599 N N . PRO A 1 211 ? 16.574 -2.741 -18.079 1.00 95.56 211 PRO A N 1
ATOM 1600 C CA . PRO A 1 211 ? 15.832 -2.246 -19.241 1.00 95.56 211 PRO A CA 1
ATOM 1601 C C . PRO A 1 211 ? 14.773 -1.183 -18.894 1.00 95.56 211 PRO A C 1
ATOM 1603 O O . PRO A 1 211 ? 14.237 -0.548 -19.801 1.00 95.56 211 PRO A O 1
ATOM 1606 N N . SER A 1 212 ? 14.455 -1.001 -17.608 1.00 97.38 212 SER A N 1
ATOM 1607 C CA . SER A 1 212 ? 13.529 0.018 -17.102 1.00 97.38 212 SER A CA 1
ATOM 1608 C C . SER A 1 212 ? 14.306 1.179 -16.473 1.00 97.38 212 SER A C 1
ATOM 1610 O O . SER A 1 212 ? 15.236 0.913 -15.707 1.00 97.38 212 SER A O 1
ATOM 1612 N N . PRO A 1 213 ? 13.950 2.456 -16.716 1.00 98.31 213 PRO A N 1
ATOM 1613 C CA . PRO A 1 213 ? 14.679 3.591 -16.141 1.00 98.31 213 PRO A CA 1
ATOM 1614 C C . PRO A 1 213 ? 14.566 3.671 -14.614 1.00 98.31 213 PRO A C 1
ATOM 1616 O O . PRO A 1 213 ? 15.507 4.116 -13.957 1.00 98.31 213 PRO A O 1
ATOM 1619 N N . LEU A 1 214 ? 13.458 3.191 -14.040 1.00 98.69 214 LEU A N 1
ATOM 1620 C CA . LEU A 1 214 ? 13.342 2.901 -12.614 1.00 98.69 214 LEU A CA 1
ATOM 1621 C C . LEU A 1 214 ? 13.276 1.388 -12.420 1.00 98.69 214 LEU A C 1
ATOM 1623 O O . LEU A 1 214 ? 12.460 0.704 -13.041 1.00 98.69 214 LEU A O 1
ATOM 1627 N N . MET A 1 215 ? 14.129 0.869 -11.542 1.00 98.38 215 MET A N 1
ATOM 1628 C CA . MET A 1 215 ? 14.088 -0.521 -11.103 1.00 98.38 215 MET A CA 1
ATOM 1629 C C . MET A 1 215 ? 14.518 -0.605 -9.646 1.00 98.38 215 MET A C 1
ATOM 1631 O O . MET A 1 215 ? 15.280 0.233 -9.174 1.00 98.38 215 MET A O 1
ATOM 1635 N N . TYR A 1 216 ? 14.023 -1.612 -8.941 1.00 98.19 216 TYR A N 1
ATOM 1636 C CA . TYR A 1 216 ? 14.258 -1.808 -7.519 1.00 98.19 216 TYR A CA 1
ATOM 1637 C C . TYR A 1 216 ? 14.465 -3.291 -7.255 1.00 98.19 216 TYR A C 1
ATOM 1639 O O . TYR A 1 216 ? 13.945 -4.126 -7.992 1.00 98.19 216 TYR A O 1
ATOM 1647 N N . ALA A 1 217 ? 15.162 -3.611 -6.171 1.00 96.75 217 ALA A N 1
ATOM 1648 C CA . ALA A 1 217 ? 15.205 -4.968 -5.658 1.00 96.75 217 ALA A CA 1
ATOM 1649 C C . ALA A 1 217 ? 14.812 -5.011 -4.190 1.00 96.75 217 ALA A C 1
ATOM 1651 O O . ALA A 1 217 ? 15.079 -4.076 -3.430 1.00 96.75 217 ALA A O 1
ATOM 1652 N N . TYR A 1 218 ? 14.213 -6.134 -3.813 1.00 96.00 218 TYR A N 1
ATOM 1653 C CA . TYR A 1 218 ? 13.998 -6.516 -2.430 1.00 96.00 218 TYR A CA 1
ATOM 1654 C C . TYR A 1 218 ? 14.600 -7.905 -2.210 1.00 96.00 218 TYR A C 1
ATOM 1656 O O . TYR A 1 218 ? 14.277 -8.832 -2.951 1.00 96.00 218 TYR A O 1
ATOM 1664 N N . TYR A 1 219 ? 15.516 -8.038 -1.247 1.00 93.06 219 TYR A N 1
ATOM 1665 C CA . TYR A 1 219 ? 16.357 -9.231 -1.062 1.00 93.06 219 TYR A CA 1
ATOM 1666 C C . TYR A 1 219 ? 16.935 -9.753 -2.390 1.00 93.06 219 TYR A C 1
ATOM 1668 O O . TYR A 1 219 ? 16.679 -10.886 -2.798 1.00 93.06 219 TYR A O 1
ATOM 1676 N N . ASP A 1 220 ? 17.661 -8.875 -3.092 1.00 93.06 220 ASP A N 1
ATOM 1677 C CA . ASP A 1 220 ? 18.335 -9.144 -4.374 1.00 93.06 220 ASP A CA 1
ATOM 1678 C C . ASP A 1 220 ? 17.423 -9.595 -5.530 1.00 93.06 220 ASP A C 1
ATOM 1680 O O . ASP A 1 220 ? 17.907 -10.005 -6.583 1.00 93.06 220 ASP A O 1
ATOM 1684 N N . THR A 1 221 ? 16.102 -9.489 -5.372 1.00 95.88 221 THR A N 1
ATOM 1685 C CA . THR A 1 221 ? 15.131 -9.856 -6.407 1.00 95.88 221 THR A CA 1
ATOM 1686 C C . THR A 1 221 ? 14.462 -8.612 -6.980 1.00 95.88 221 THR A C 1
ATOM 1688 O O . THR A 1 221 ? 13.844 -7.837 -6.248 1.00 95.88 221 THR A O 1
ATOM 1691 N N . GLU A 1 222 ? 14.549 -8.442 -8.300 1.00 97.12 222 GLU A N 1
ATOM 1692 C CA . GLU A 1 222 ? 13.876 -7.381 -9.059 1.00 97.12 222 GLU A CA 1
ATOM 1693 C C . GLU A 1 222 ? 12.397 -7.730 -9.280 1.00 97.12 222 GLU A C 1
ATOM 1695 O O . GLU A 1 222 ? 11.980 -8.140 -10.365 1.00 97.12 222 GLU A O 1
ATOM 1700 N N . TYR A 1 223 ? 11.595 -7.631 -8.220 1.00 96.75 223 TYR A N 1
ATOM 1701 C CA . TYR A 1 223 ? 10.162 -7.906 -8.288 1.00 96.75 223 TYR A CA 1
ATOM 1702 C C . TYR A 1 223 ? 9.432 -6.906 -9.192 1.00 96.75 223 TYR A C 1
ATOM 1704 O O . TYR A 1 223 ? 9.738 -5.713 -9.215 1.00 96.75 223 TYR A O 1
ATOM 1712 N N . LEU A 1 224 ? 8.390 -7.377 -9.879 1.00 94.94 224 LEU A N 1
ATOM 1713 C CA . LEU A 1 224 ? 7.550 -6.526 -10.730 1.00 94.94 224 LEU A CA 1
ATOM 1714 C C . LEU A 1 224 ? 6.158 -6.271 -10.151 1.00 94.94 224 LEU A C 1
ATOM 1716 O O . LEU A 1 224 ? 5.578 -5.233 -10.447 1.00 94.94 224 LEU A O 1
ATOM 1720 N N . GLY A 1 225 ? 5.643 -7.176 -9.314 1.00 88.19 225 GLY A N 1
ATOM 1721 C CA . GLY A 1 225 ? 4.289 -7.091 -8.752 1.00 88.19 225 GLY A CA 1
ATOM 1722 C C . GLY A 1 225 ? 4.097 -6.017 -7.671 1.00 88.19 225 GLY A C 1
ATOM 1723 O O . GLY A 1 225 ? 5.041 -5.360 -7.236 1.00 88.19 225 GLY A O 1
ATOM 1724 N N . ALA A 1 226 ? 2.857 -5.863 -7.197 1.00 86.75 226 ALA A N 1
ATOM 1725 C CA . ALA A 1 226 ? 2.461 -4.746 -6.334 1.00 86.75 226 ALA A CA 1
A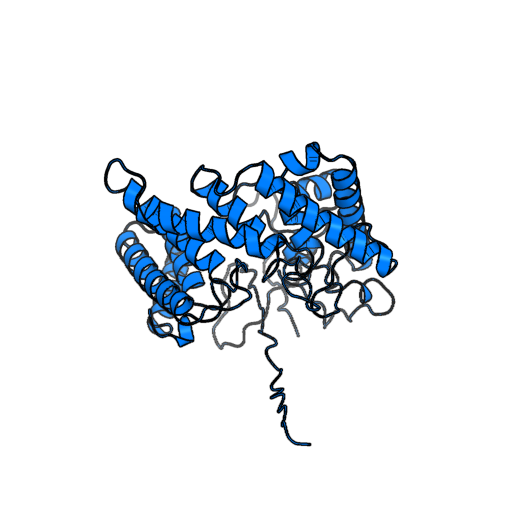TOM 1726 C C . ALA A 1 226 ? 3.042 -4.779 -4.908 1.00 86.75 226 ALA A C 1
ATOM 1728 O O . ALA A 1 226 ? 3.216 -3.729 -4.297 1.00 86.75 226 ALA A O 1
ATOM 1729 N N . ALA A 1 227 ? 3.345 -5.959 -4.353 1.00 86.06 227 ALA A N 1
ATOM 1730 C CA . ALA A 1 227 ? 3.818 -6.051 -2.967 1.00 86.06 227 ALA A CA 1
ATOM 1731 C C . ALA A 1 227 ? 5.284 -5.620 -2.821 1.00 86.06 227 ALA A C 1
ATOM 1733 O O . ALA A 1 227 ? 5.601 -4.753 -2.014 1.00 86.06 227 ALA A O 1
ATOM 1734 N N . HIS A 1 228 ? 6.167 -6.229 -3.612 1.00 92.56 228 HIS A N 1
ATOM 1735 C CA . HIS A 1 228 ? 7.617 -6.087 -3.452 1.00 92.56 228 HIS A CA 1
ATOM 1736 C C . HIS A 1 228 ? 8.303 -5.356 -4.609 1.00 92.56 228 HIS A C 1
ATOM 1738 O O . HIS A 1 228 ? 9.523 -5.210 -4.601 1.00 92.56 228 HIS A O 1
ATOM 1744 N N . GLY A 1 229 ? 7.540 -4.956 -5.627 1.00 93.44 229 GLY A N 1
ATOM 1745 C CA . GLY A 1 229 ? 8.084 -4.695 -6.948 1.00 93.44 229 GLY A CA 1
ATOM 1746 C C . GLY A 1 229 ? 7.721 -3.357 -7.561 1.00 93.44 229 GLY A C 1
ATOM 1747 O O . GLY A 1 229 ? 7.058 -2.504 -6.968 1.00 93.44 229 GLY A O 1
ATOM 1748 N N . LEU A 1 230 ? 8.198 -3.207 -8.795 1.00 96.19 230 LEU A N 1
ATOM 1749 C CA . LEU A 1 230 ? 8.112 -1.984 -9.581 1.00 96.19 230 LEU A CA 1
ATOM 1750 C C . LEU A 1 230 ? 6.681 -1.432 -9.670 1.00 96.19 230 LEU A C 1
ATOM 1752 O O . LEU A 1 230 ? 6.492 -0.232 -9.490 1.00 96.19 230 LEU A O 1
ATOM 1756 N N . SER A 1 231 ? 5.676 -2.285 -9.885 1.00 92.31 231 SER A N 1
ATOM 1757 C CA . SER A 1 231 ? 4.278 -1.858 -10.004 1.00 92.31 231 SER A CA 1
ATOM 1758 C C . SER A 1 231 ? 3.774 -1.073 -8.796 1.00 92.31 231 SER A C 1
ATOM 1760 O O . SER A 1 231 ? 3.310 0.059 -8.945 1.00 92.31 231 SER A O 1
ATOM 1762 N N . GLY A 1 232 ? 3.924 -1.628 -7.590 1.00 88.25 232 GLY A N 1
ATOM 1763 C CA . GLY A 1 232 ? 3.421 -0.989 -6.373 1.00 88.25 232 GLY A CA 1
ATOM 1764 C C . GLY A 1 232 ? 4.106 0.350 -6.113 1.00 88.25 232 GLY A C 1
ATOM 1765 O O . GLY A 1 232 ? 3.466 1.321 -5.712 1.00 88.25 232 GLY A O 1
ATOM 1766 N N . ILE A 1 233 ? 5.403 0.430 -6.417 1.00 96.19 233 ILE A N 1
ATOM 1767 C CA . ILE A 1 233 ? 6.194 1.654 -6.266 1.00 96.19 233 ILE A CA 1
ATOM 1768 C C . ILE A 1 233 ? 5.711 2.734 -7.244 1.00 96.19 233 ILE A C 1
ATOM 1770 O O . ILE A 1 233 ? 5.455 3.869 -6.833 1.00 96.19 233 ILE A O 1
ATOM 1774 N N . LEU A 1 234 ? 5.533 2.389 -8.524 1.00 93.69 234 LEU A N 1
ATOM 1775 C CA . LEU A 1 234 ? 5.028 3.321 -9.537 1.00 93.69 234 LEU A CA 1
ATOM 1776 C C . LEU A 1 234 ? 3.598 3.775 -9.224 1.00 93.69 234 LEU A C 1
ATOM 1778 O O . LEU A 1 234 ? 3.291 4.960 -9.367 1.00 93.69 234 LEU A O 1
ATOM 1782 N N . GLN A 1 235 ? 2.739 2.868 -8.748 1.00 85.94 235 GLN A N 1
ATOM 1783 C CA . GLN A 1 235 ? 1.374 3.196 -8.338 1.00 85.94 235 GLN A CA 1
ATOM 1784 C C . GLN A 1 235 ? 1.354 4.247 -7.225 1.00 85.94 235 GLN A C 1
ATOM 1786 O O . GLN A 1 235 ? 0.587 5.208 -7.306 1.00 85.94 235 GLN A O 1
ATOM 1791 N N . VAL A 1 236 ? 2.215 4.099 -6.215 1.00 89.12 236 VAL A N 1
ATOM 1792 C CA . VAL A 1 236 ? 2.316 5.063 -5.114 1.00 89.12 236 VAL A CA 1
ATOM 1793 C C . VAL A 1 236 ? 2.819 6.418 -5.611 1.00 89.12 236 VAL A C 1
ATOM 1795 O O . VAL A 1 236 ? 2.193 7.433 -5.300 1.00 89.12 236 VAL A O 1
ATOM 1798 N N . LEU A 1 237 ? 3.884 6.452 -6.426 1.00 90.94 237 LEU A N 1
ATOM 1799 C CA . LEU A 1 237 ? 4.419 7.693 -7.011 1.00 90.94 237 LEU A CA 1
ATOM 1800 C C . LEU A 1 237 ? 3.359 8.453 -7.820 1.00 90.94 237 LEU A C 1
ATOM 1802 O O . LEU A 1 237 ? 3.228 9.670 -7.689 1.00 90.94 237 LEU A O 1
ATOM 1806 N N . LEU A 1 238 ? 2.558 7.737 -8.612 1.00 88.25 238 LEU A N 1
ATOM 1807 C CA . LEU A 1 238 ? 1.481 8.321 -9.413 1.00 88.25 238 LEU A CA 1
ATOM 1808 C C . LEU A 1 238 ? 0.339 8.905 -8.571 1.00 88.25 238 LEU A C 1
ATOM 1810 O O . LEU A 1 238 ? -0.397 9.764 -9.056 1.00 88.25 238 LEU A O 1
ATOM 1814 N N . GLY A 1 239 ? 0.204 8.502 -7.307 1.00 84.12 239 GLY A N 1
ATOM 1815 C CA . GLY A 1 239 ? -0.729 9.130 -6.374 1.00 84.12 239 GLY A CA 1
ATOM 1816 C C . GLY A 1 239 ? -0.242 10.474 -5.801 1.00 84.12 239 GLY A C 1
ATOM 1817 O O . GLY A 1 239 ? -0.971 11.096 -5.028 1.00 84.12 239 GLY A O 1
ATOM 1818 N N . PHE A 1 240 ? 0.956 10.951 -6.166 1.00 87.00 240 PHE A N 1
ATOM 1819 C CA . PHE A 1 240 ? 1.471 12.285 -5.820 1.00 87.00 240 PHE A CA 1
ATOM 1820 C C . PHE A 1 240 ? 1.584 13.173 -7.071 1.00 87.00 240 PHE A C 1
ATOM 1822 O O . PHE A 1 240 ? 2.690 13.490 -7.517 1.00 87.00 240 PHE A O 1
ATOM 1829 N N . PRO A 1 241 ? 0.454 13.609 -7.659 1.00 85.56 241 PRO A N 1
ATOM 1830 C CA . PRO A 1 241 ? 0.456 14.339 -8.925 1.00 85.56 241 PRO A CA 1
ATOM 1831 C C . PRO A 1 241 ? 1.212 15.670 -8.856 1.00 85.56 241 PRO A C 1
ATOM 1833 O O . PRO A 1 241 ? 1.778 16.084 -9.862 1.00 85.56 241 PRO A O 1
ATOM 1836 N N . ASP A 1 242 ? 1.250 16.330 -7.696 1.00 87.31 242 ASP A N 1
ATOM 1837 C CA . ASP A 1 242 ? 1.984 17.589 -7.529 1.00 87.31 242 ASP A CA 1
ATOM 1838 C C . ASP A 1 242 ? 3.499 17.377 -7.626 1.00 87.31 242 ASP A C 1
ATOM 1840 O O . ASP A 1 242 ? 4.182 18.164 -8.277 1.00 87.31 242 ASP A O 1
ATOM 1844 N N . PHE A 1 243 ? 4.016 16.276 -7.065 1.00 93.38 243 PHE A N 1
ATOM 1845 C CA . PHE A 1 243 ? 5.412 15.879 -7.248 1.00 93.38 243 PHE A CA 1
ATOM 1846 C C . PHE A 1 243 ? 5.692 15.560 -8.719 1.00 93.38 243 PHE A C 1
ATOM 1848 O O . PHE A 1 243 ? 6.588 16.163 -9.309 1.00 93.38 243 PHE A O 1
ATOM 1855 N N . VAL A 1 244 ? 4.885 14.679 -9.325 1.00 88.31 244 VAL A N 1
ATOM 1856 C CA . VAL A 1 244 ? 5.068 14.234 -10.717 1.00 88.31 244 VAL A CA 1
ATOM 1857 C C . VAL A 1 244 ? 5.071 15.421 -11.685 1.00 88.31 244 VAL A C 1
ATOM 1859 O O . VAL A 1 244 ? 5.974 15.534 -12.503 1.00 88.31 244 VAL A O 1
ATOM 1862 N N . LYS A 1 245 ? 4.125 16.359 -11.550 1.00 86.56 245 LYS A N 1
ATOM 1863 C CA . LYS A 1 245 ? 4.060 17.565 -12.398 1.00 86.56 245 LYS A CA 1
ATOM 1864 C C . LYS A 1 245 ? 5.218 18.536 -12.163 1.00 86.56 245 LYS A C 1
ATOM 1866 O O . LYS A 1 245 ? 5.556 19.301 -13.061 1.00 86.56 245 LYS A O 1
ATOM 1871 N N . SER A 1 246 ? 5.782 18.558 -10.955 1.00 93.69 246 SER A N 1
ATOM 1872 C CA . SER A 1 246 ? 6.875 19.470 -10.598 1.00 93.69 246 SER A CA 1
ATOM 1873 C C . SER A 1 246 ? 8.251 19.014 -11.093 1.00 93.69 246 SER A C 1
ATOM 1875 O O . SER A 1 246 ? 9.158 19.840 -11.182 1.00 93.69 246 SER A O 1
ATOM 1877 N N . ASP A 1 247 ? 8.412 17.732 -11.439 1.00 93.56 247 ASP A N 1
ATOM 1878 C CA . ASP A 1 247 ? 9.670 17.154 -11.923 1.00 93.56 247 ASP A CA 1
ATOM 1879 C C . ASP A 1 247 ? 9.446 16.401 -13.252 1.00 93.56 247 ASP A C 1
ATOM 1881 O O . ASP A 1 247 ? 9.168 15.197 -13.255 1.00 93.56 247 ASP A O 1
ATOM 1885 N N . PRO A 1 248 ? 9.611 17.081 -14.406 1.00 93.94 248 PRO A N 1
ATOM 1886 C CA . PRO A 1 248 ? 9.425 16.472 -15.725 1.00 93.94 248 PRO A CA 1
ATOM 1887 C C . PRO A 1 248 ? 10.351 15.281 -16.000 1.00 93.94 248 PRO A C 1
ATOM 1889 O O . PRO A 1 248 ? 10.012 14.388 -16.779 1.00 93.94 248 PRO A O 1
ATOM 1892 N N . SER A 1 249 ? 11.535 15.253 -15.378 1.00 97.69 249 SER A N 1
ATOM 1893 C CA . SER A 1 249 ? 12.458 14.130 -15.523 1.00 97.69 249 SER A CA 1
ATOM 1894 C C . SER A 1 249 ? 11.941 12.913 -14.763 1.00 97.69 249 SER A C 1
ATOM 1896 O O . SER A 1 249 ? 12.002 11.806 -15.293 1.00 97.69 249 SER A O 1
ATOM 1898 N N . ALA A 1 250 ? 11.426 13.100 -13.543 1.00 96.25 250 ALA A N 1
ATOM 1899 C CA . ALA A 1 250 ? 10.783 12.026 -12.789 1.00 96.25 250 ALA A CA 1
ATOM 1900 C C . ALA A 1 250 ? 9.511 11.530 -13.486 1.00 96.25 250 ALA A C 1
ATOM 1902 O O . ALA A 1 250 ? 9.326 10.321 -13.601 1.00 96.25 250 ALA A O 1
ATOM 1903 N N . GLU A 1 251 ? 8.670 12.431 -14.010 1.00 92.31 251 GLU A N 1
ATOM 1904 C CA . GLU A 1 251 ? 7.478 12.053 -14.780 1.00 92.31 251 GLU A CA 1
ATOM 1905 C C . GLU A 1 251 ? 7.836 11.146 -15.961 1.00 92.31 251 GLU A C 1
ATOM 1907 O O . GLU A 1 251 ? 7.203 10.105 -16.157 1.00 92.31 251 GLU A O 1
ATOM 1912 N N . LYS A 1 252 ? 8.861 11.523 -16.736 1.00 93.56 252 LYS A N 1
ATOM 1913 C CA . LYS A 1 252 ? 9.320 10.730 -17.876 1.00 93.56 252 LYS A CA 1
ATOM 1914 C C . LYS A 1 252 ? 9.782 9.338 -17.442 1.00 93.56 252 LYS A C 1
ATOM 1916 O O . LYS A 1 252 ? 9.365 8.356 -18.046 1.00 93.56 252 LYS A O 1
ATOM 1921 N N . ASP A 1 253 ? 10.595 9.241 -16.394 1.00 98.00 253 ASP A N 1
ATOM 1922 C CA . ASP A 1 253 ? 11.104 7.945 -15.933 1.00 98.00 253 ASP A CA 1
ATOM 1923 C C . ASP A 1 253 ? 9.994 7.055 -15.361 1.00 98.00 253 ASP A C 1
ATOM 1925 O O . ASP A 1 253 ? 9.986 5.848 -15.604 1.00 98.00 253 ASP A O 1
ATOM 1929 N N . ILE A 1 254 ? 9.021 7.634 -14.649 1.00 92.88 254 ILE A N 1
ATOM 1930 C CA . ILE A 1 254 ? 7.830 6.914 -14.174 1.00 92.88 254 ILE A CA 1
ATOM 1931 C C . ILE A 1 254 ? 7.046 6.367 -15.370 1.00 92.88 254 ILE A C 1
ATOM 1933 O O . ILE A 1 254 ? 6.727 5.181 -15.399 1.00 92.88 254 ILE A O 1
ATOM 1937 N N . ARG A 1 255 ? 6.772 7.206 -16.376 1.00 90.25 255 ARG A N 1
ATOM 1938 C CA . ARG A 1 255 ? 6.043 6.822 -17.593 1.00 90.25 255 ARG A CA 1
ATOM 1939 C C . ARG A 1 255 ? 6.746 5.701 -18.353 1.00 90.25 255 ARG A C 1
ATOM 1941 O O . ARG A 1 255 ? 6.124 4.685 -18.638 1.00 90.25 255 ARG A O 1
ATOM 1948 N N . ASP A 1 256 ? 8.036 5.854 -18.621 1.00 94.12 256 ASP A N 1
ATOM 1949 C CA . ASP A 1 256 ? 8.819 4.865 -19.363 1.00 94.12 256 ASP A CA 1
ATOM 1950 C C . ASP A 1 256 ? 8.933 3.531 -18.592 1.00 94.12 256 ASP A C 1
ATOM 1952 O O . ASP A 1 256 ? 8.972 2.459 -19.199 1.00 94.12 256 ASP A O 1
ATOM 1956 N N . SER A 1 257 ? 8.934 3.575 -17.253 1.00 95.81 257 SER A N 1
ATOM 1957 C CA . SER A 1 257 ? 8.897 2.372 -16.403 1.00 95.81 257 SER A CA 1
ATOM 1958 C C . SER A 1 257 ? 7.520 1.692 -16.403 1.00 95.81 257 SER A C 1
ATOM 1960 O O . SER A 1 257 ? 7.438 0.463 -16.366 1.00 95.81 257 SER A O 1
ATOM 1962 N N . VAL A 1 258 ? 6.427 2.461 -16.498 1.00 88.81 258 VAL A N 1
ATOM 1963 C CA . VAL A 1 258 ? 5.079 1.909 -16.731 1.00 88.81 258 VAL A CA 1
ATOM 1964 C C . VAL A 1 258 ? 5.015 1.240 -18.106 1.00 88.81 258 VAL A C 1
ATOM 1966 O O . VAL A 1 258 ? 4.568 0.099 -18.208 1.00 88.81 258 VAL A O 1
ATOM 1969 N N . ASP A 1 259 ? 5.525 1.892 -19.154 1.00 86.50 259 ASP A N 1
ATOM 1970 C CA . ASP A 1 259 ? 5.587 1.315 -20.504 1.00 86.50 259 ASP A CA 1
ATOM 1971 C C . ASP A 1 259 ? 6.416 0.023 -20.536 1.00 86.50 259 ASP A C 1
ATOM 1973 O O . ASP A 1 259 ? 6.113 -0.910 -21.286 1.00 86.50 259 ASP A O 1
ATOM 1977 N N . PHE A 1 260 ? 7.459 -0.061 -19.710 1.00 92.38 260 PHE A N 1
ATOM 1978 C CA . PHE A 1 260 ? 8.216 -1.288 -19.507 1.00 92.38 260 PHE A CA 1
ATOM 1979 C C . PHE A 1 260 ? 7.357 -2.410 -18.892 1.00 92.38 260 PHE A C 1
ATOM 1981 O O . PHE A 1 260 ? 7.299 -3.498 -19.470 1.00 92.38 260 PHE A O 1
ATOM 1988 N N . LEU A 1 261 ? 6.630 -2.157 -17.794 1.00 88.19 261 LEU A N 1
ATOM 1989 C CA . LEU A 1 261 ? 5.724 -3.150 -17.186 1.00 88.19 261 LEU A CA 1
ATOM 1990 C C . LEU A 1 261 ? 4.660 -3.645 -18.168 1.00 88.19 261 LEU A C 1
ATOM 1992 O O . LEU A 1 261 ? 4.385 -4.842 -18.245 1.00 88.19 261 LEU A O 1
ATOM 1996 N N . VAL A 1 262 ? 4.107 -2.736 -18.968 1.00 84.62 262 VAL A N 1
ATOM 1997 C CA . VAL A 1 262 ? 3.138 -3.056 -20.021 1.00 84.62 262 VAL A CA 1
ATOM 1998 C C . VAL A 1 262 ? 3.725 -4.022 -21.053 1.00 84.62 262 VAL A C 1
ATOM 2000 O O . VAL A 1 262 ? 3.063 -4.979 -21.462 1.00 84.62 262 VAL A O 1
ATOM 2003 N N . LYS A 1 263 ? 4.986 -3.824 -21.456 1.00 86.25 263 LYS A N 1
ATOM 2004 C CA . LYS A 1 263 ? 5.683 -4.747 -22.365 1.00 86.25 263 LYS A CA 1
ATOM 2005 C C . LYS A 1 263 ? 5.886 -6.120 -21.725 1.00 86.25 263 LYS A C 1
ATOM 2007 O O . LYS A 1 263 ? 5.647 -7.125 -22.394 1.00 86.25 263 LYS A O 1
ATOM 2012 N N . CYS A 1 264 ? 6.273 -6.171 -20.449 1.00 87.00 264 CYS A N 1
ATOM 2013 C CA . CYS A 1 264 ? 6.382 -7.421 -19.688 1.00 87.00 264 CYS A CA 1
ATOM 2014 C C . CYS A 1 264 ? 5.039 -8.152 -19.597 1.00 87.00 264 CYS A C 1
ATOM 2016 O O . CYS A 1 264 ? 4.981 -9.373 -19.719 1.00 87.00 264 CYS A O 1
ATOM 2018 N N . GLN A 1 265 ? 3.949 -7.406 -19.431 1.00 83.50 265 GLN A N 1
ATOM 2019 C CA . GLN A 1 265 ? 2.611 -7.974 -19.387 1.00 83.50 265 GLN A CA 1
ATOM 2020 C C . GLN A 1 265 ? 2.202 -8.605 -20.718 1.00 83.50 265 GLN A C 1
ATOM 2022 O O . GLN A 1 265 ? 1.677 -9.721 -20.770 1.00 83.50 265 GLN A O 1
ATOM 2027 N N . ALA A 1 266 ? 2.422 -7.868 -21.808 1.00 78.75 266 ALA A N 1
ATOM 2028 C CA . ALA A 1 266 ? 2.064 -8.306 -23.148 1.00 78.75 266 ALA A CA 1
ATOM 2029 C C . ALA A 1 266 ? 2.835 -9.574 -23.543 1.00 78.75 266 ALA A C 1
ATOM 2031 O O . ALA A 1 266 ? 2.244 -10.500 -24.100 1.00 78.75 266 ALA A O 1
ATOM 2032 N N . SER A 1 267 ? 4.126 -9.653 -23.203 1.00 81.56 267 SER A N 1
ATOM 2033 C CA . SER A 1 267 ? 4.945 -10.841 -23.470 1.00 81.56 267 SER A CA 1
ATOM 2034 C C . SER A 1 267 ? 4.578 -12.041 -22.592 1.00 81.56 267 SER A C 1
ATOM 2036 O O . SER A 1 267 ? 4.800 -13.179 -22.999 1.00 81.56 267 SER A O 1
ATOM 2038 N N . HIS A 1 268 ? 3.954 -11.811 -21.434 1.00 79.31 268 HIS A N 1
ATOM 2039 C CA . HIS A 1 268 ? 3.515 -12.850 -20.502 1.00 79.31 268 HIS A CA 1
ATOM 2040 C C . HIS A 1 268 ? 1.998 -13.124 -20.588 1.00 79.31 268 HIS A C 1
ATOM 2042 O O . HIS A 1 268 ? 1.323 -13.451 -19.608 1.00 79.31 268 HIS A O 1
ATOM 2048 N N . GLY A 1 269 ? 1.433 -12.975 -21.792 1.00 75.38 269 GLY A N 1
ATOM 2049 C CA . GLY A 1 269 ? 0.060 -13.375 -22.099 1.00 75.38 269 GLY A CA 1
ATOM 2050 C C . GLY A 1 269 ? -0.999 -12.641 -21.273 1.00 75.38 269 GLY A C 1
ATOM 2051 O O . GLY A 1 269 ? -2.014 -13.245 -20.926 1.00 75.38 269 GLY A O 1
ATOM 2052 N N . GLY A 1 270 ? -0.759 -11.378 -20.913 1.00 76.62 270 GLY A N 1
ATOM 2053 C CA . GLY A 1 270 ? -1.675 -10.552 -20.122 1.00 76.62 270 GLY A CA 1
ATOM 2054 C C . GLY A 1 270 ? -1.517 -10.689 -18.603 1.00 76.62 270 GLY A C 1
ATOM 2055 O O . GLY A 1 270 ? -2.166 -9.944 -17.868 1.00 76.62 270 GLY A O 1
ATOM 2056 N N . ASN A 1 271 ? -0.665 -11.599 -18.118 1.00 82.00 271 ASN A N 1
ATOM 2057 C CA . ASN A 1 271 ? -0.256 -11.656 -16.713 1.00 82.00 271 ASN A CA 1
ATOM 2058 C C . ASN A 1 271 ? 1.046 -10.861 -16.493 1.00 82.00 271 ASN A C 1
ATOM 2060 O O . ASN A 1 271 ? 1.733 -10.550 -17.455 1.00 82.00 271 ASN A O 1
ATOM 2064 N N . ILE A 1 272 ? 1.404 -10.542 -15.247 1.00 83.88 272 ILE A N 1
ATOM 2065 C CA . ILE A 1 272 ? 2.702 -9.935 -14.909 1.00 83.88 272 ILE A CA 1
ATOM 2066 C C . ILE A 1 272 ? 3.620 -11.012 -14.322 1.00 83.88 272 ILE A C 1
ATOM 2068 O O . ILE A 1 272 ? 3.220 -11.687 -13.367 1.00 83.88 272 ILE A O 1
ATOM 2072 N N . PRO A 1 273 ? 4.836 -11.197 -14.859 1.00 89.19 273 PRO A N 1
ATOM 2073 C CA . PRO A 1 273 ? 5.804 -12.094 -14.250 1.00 89.19 273 PRO A CA 1
ATOM 2074 C C . PRO A 1 273 ? 6.193 -11.586 -12.849 1.00 89.19 273 PRO A C 1
ATOM 2076 O O . PRO A 1 273 ? 6.293 -10.380 -12.641 1.00 89.19 273 PRO A O 1
ATOM 2079 N N . PRO A 1 274 ? 6.422 -12.467 -11.861 1.00 90.19 274 PRO A N 1
ATOM 2080 C CA . PRO A 1 274 ? 6.721 -12.036 -10.492 1.00 90.19 274 PRO A CA 1
ATOM 2081 C C . PRO A 1 274 ? 7.994 -11.196 -10.352 1.00 90.19 274 PRO A C 1
ATOM 2083 O O . PRO A 1 274 ? 8.028 -10.296 -9.510 1.00 90.19 274 PRO A O 1
ATOM 2086 N N . ALA A 1 275 ? 9.005 -11.475 -11.175 1.00 93.81 275 ALA A N 1
ATOM 2087 C CA . ALA A 1 275 ? 10.298 -10.806 -11.179 1.00 93.81 275 ALA A CA 1
ATOM 2088 C C . ALA A 1 275 ? 10.818 -10.582 -12.608 1.00 93.81 275 ALA A C 1
ATOM 2090 O O . ALA A 1 275 ? 10.363 -11.223 -13.560 1.00 93.81 275 ALA A O 1
ATOM 2091 N N . LEU A 1 276 ? 11.770 -9.654 -12.748 1.00 94.06 276 LEU A N 1
ATOM 2092 C CA . LEU A 1 276 ? 12.329 -9.221 -14.029 1.00 94.06 276 LEU A CA 1
ATOM 2093 C C . LEU A 1 276 ? 12.958 -10.365 -14.822 1.00 94.06 276 LEU A C 1
ATOM 2095 O O . LEU A 1 276 ? 12.852 -10.411 -16.045 1.00 94.06 276 LEU A O 1
ATOM 2099 N N . ASP A 1 277 ? 13.603 -11.303 -14.143 1.00 90.31 277 ASP A N 1
ATOM 2100 C CA . ASP A 1 277 ? 14.253 -12.418 -14.809 1.00 90.31 277 ASP A CA 1
ATOM 2101 C C . ASP A 1 277 ? 13.291 -13.397 -15.487 1.00 90.31 277 ASP A C 1
ATOM 2103 O O . ASP A 1 277 ? 13.687 -14.123 -16.402 1.00 90.31 277 ASP A O 1
ATOM 2107 N N . GLU A 1 278 ? 12.024 -13.376 -15.089 1.00 88.31 278 GLU A N 1
ATOM 2108 C CA . GLU A 1 278 ? 10.956 -14.159 -15.697 1.00 88.31 278 GLU A CA 1
ATOM 2109 C C . GLU A 1 278 ? 10.327 -13.475 -16.924 1.00 88.31 278 GLU A C 1
ATOM 2111 O O . GLU A 1 278 ? 9.509 -14.091 -17.617 1.00 88.31 278 GLU A O 1
ATOM 2116 N N . CYS A 1 279 ? 10.749 -12.247 -17.255 1.00 82.00 279 CYS A N 1
ATOM 2117 C CA . CYS A 1 279 ? 10.444 -11.552 -18.509 1.00 82.00 279 CYS A CA 1
ATOM 2118 C C . CYS A 1 279 ? 11.296 -12.099 -19.672 1.00 82.00 279 CYS A C 1
ATOM 2120 O O . CYS A 1 279 ? 12.112 -11.377 -20.243 1.00 82.00 279 CYS A O 1
ATOM 2122 N N . GLY A 1 280 ? 11.150 -13.380 -20.030 1.00 75.38 280 GLY A N 1
ATOM 2123 C CA . GLY A 1 280 ? 11.845 -13.966 -21.183 1.00 75.38 280 GLY A CA 1
ATOM 2124 C C . GLY A 1 280 ? 12.259 -15.424 -20.992 1.00 75.38 280 GLY A C 1
ATOM 2125 O O . GLY A 1 280 ? 11.434 -16.295 -20.754 1.00 75.38 280 GLY A O 1
ATOM 2126 N N . ALA A 1 281 ? 13.552 -15.726 -21.127 1.00 68.69 281 ALA A N 1
ATOM 2127 C CA . ALA A 1 281 ? 14.034 -17.112 -21.198 1.00 68.69 281 ALA A CA 1
ATOM 2128 C C . ALA A 1 281 ? 13.759 -17.957 -19.936 1.00 68.69 281 ALA A C 1
ATOM 2130 O O . ALA A 1 281 ? 13.756 -19.183 -20.019 1.00 68.69 281 ALA A O 1
ATOM 2131 N N . ARG A 1 282 ? 13.526 -17.321 -18.777 1.00 81.75 282 ARG A N 1
ATOM 2132 C CA . ARG A 1 282 ? 13.197 -17.994 -17.508 1.00 81.75 282 ARG A CA 1
ATOM 2133 C C . ARG A 1 282 ? 11.718 -17.877 -17.133 1.00 81.75 282 ARG A C 1
ATOM 2135 O O . ARG A 1 282 ? 11.369 -18.001 -15.963 1.00 81.75 282 ARG A O 1
ATOM 2142 N N . THR A 1 283 ? 10.841 -17.639 -18.109 1.00 82.06 283 THR A N 1
ATOM 2143 C CA . THR A 1 283 ? 9.397 -17.598 -17.875 1.00 82.06 283 THR A CA 1
ATOM 2144 C C . THR A 1 283 ? 8.902 -18.902 -17.244 1.00 82.06 283 THR A C 1
ATOM 2146 O O . THR A 1 283 ? 9.152 -20.001 -17.743 1.00 82.06 283 THR A O 1
ATOM 2149 N N . ARG A 1 284 ? 8.176 -18.768 -16.131 1.00 85.00 284 ARG A N 1
ATOM 2150 C CA . ARG A 1 284 ? 7.533 -19.888 -15.441 1.00 85.00 284 ARG A CA 1
ATOM 2151 C C . ARG A 1 284 ? 6.506 -20.619 -16.325 1.00 85.00 284 ARG A C 1
ATOM 2153 O O . ARG A 1 284 ? 5.809 -19.969 -17.103 1.00 85.00 284 ARG A O 1
ATOM 2160 N N . PRO A 1 285 ? 6.330 -21.942 -16.148 1.00 83.81 285 PRO A N 1
ATOM 2161 C CA . PRO A 1 285 ? 5.237 -22.684 -16.775 1.00 83.81 285 PRO A CA 1
ATOM 2162 C C . PRO A 1 285 ? 3.853 -22.174 -16.346 1.00 83.81 285 PRO A C 1
ATOM 2164 O O . PRO A 1 285 ? 3.677 -21.729 -15.206 1.00 83.81 285 PRO A O 1
ATOM 2167 N N . ALA A 1 286 ? 2.857 -22.309 -17.226 1.00 80.31 286 ALA A N 1
ATOM 2168 C CA . ALA A 1 286 ? 1.488 -21.828 -17.008 1.00 80.31 286 ALA A CA 1
ATOM 2169 C C . ALA A 1 286 ? 0.844 -22.410 -15.730 1.00 80.31 286 ALA A C 1
ATOM 2171 O O . ALA A 1 286 ? 0.161 -21.724 -14.972 1.00 80.31 286 ALA A O 1
ATOM 2172 N N . GLU A 1 287 ? 1.111 -23.677 -15.416 1.00 79.69 287 GLU A N 1
ATOM 2173 C CA . GLU A 1 287 ? 0.652 -24.366 -14.204 1.00 79.69 287 GLU A CA 1
ATOM 2174 C C . GLU A 1 287 ? 1.255 -23.810 -12.898 1.00 79.69 287 GLU A C 1
ATOM 2176 O O . GLU A 1 287 ? 0.788 -24.122 -11.790 1.00 79.69 287 GLU A O 1
ATOM 2181 N N . HIS A 1 288 ? 2.305 -22.999 -13.018 1.00 83.75 288 HIS A N 1
ATOM 2182 C CA . HIS A 1 288 ? 3.026 -22.359 -11.926 1.00 83.75 288 HIS A CA 1
ATOM 2183 C C . HIS A 1 288 ? 2.894 -20.834 -11.918 1.00 83.75 288 HIS A C 1
ATOM 2185 O O . HIS A 1 288 ? 3.492 -20.192 -11.045 1.00 83.75 288 HIS A O 1
ATOM 2191 N N . GLU A 1 289 ? 2.093 -20.268 -12.826 1.00 84.38 289 GLU A N 1
ATOM 2192 C CA . GLU A 1 289 ? 1.762 -18.845 -12.853 1.00 84.38 289 GLU A CA 1
ATOM 2193 C C . GLU A 1 289 ? 1.249 -18.354 -11.499 1.00 84.38 289 GLU A C 1
ATOM 2195 O O . GLU A 1 289 ? 0.478 -19.027 -10.802 1.00 84.38 289 GLU A O 1
ATOM 2200 N N . LEU A 1 290 ? 1.715 -17.164 -11.120 1.00 86.00 290 LEU A N 1
ATOM 2201 C CA . LEU A 1 290 ? 1.178 -16.425 -9.988 1.00 86.00 290 LEU A CA 1
ATOM 2202 C C . LEU A 1 290 ? 0.173 -15.421 -10.535 1.00 86.00 290 LEU A C 1
ATOM 2204 O O . LEU A 1 290 ? 0.511 -14.590 -11.373 1.00 86.00 290 LEU A O 1
ATOM 2208 N N . VAL A 1 291 ? -1.064 -15.531 -10.063 1.00 85.94 291 VAL A N 1
ATOM 2209 C CA . VAL A 1 291 ? -2.140 -14.577 -10.340 1.00 85.94 291 VAL A CA 1
ATOM 2210 C C . VAL A 1 291 ? -2.647 -14.100 -8.989 1.00 85.94 291 VAL A C 1
ATOM 2212 O O . VAL A 1 291 ? -3.733 -14.453 -8.534 1.00 85.94 291 VAL A O 1
ATOM 2215 N N . HIS A 1 292 ? -1.778 -13.379 -8.284 1.00 80.69 292 HIS A N 1
ATOM 2216 C CA . HIS A 1 292 ? -2.022 -12.834 -6.954 1.00 80.69 292 HIS A CA 1
ATOM 2217 C C . HIS A 1 292 ? -1.888 -11.312 -6.991 1.00 80.69 292 HIS A C 1
ATOM 2219 O O . HIS A 1 292 ? -1.224 -10.765 -7.864 1.00 80.69 292 HIS A O 1
ATOM 2225 N N . TRP A 1 293 ? -2.442 -10.630 -5.990 1.00 83.31 293 TRP A N 1
ATOM 2226 C CA . TRP A 1 293 ? -2.177 -9.203 -5.779 1.00 83.31 293 TRP A CA 1
ATOM 2227 C C . TRP A 1 293 ? -0.674 -8.912 -5.644 1.00 83.31 293 TRP A C 1
ATOM 2229 O O . TRP A 1 293 ? -0.152 -8.002 -6.272 1.00 83.31 293 TRP A O 1
ATOM 2239 N N . CYS A 1 294 ? 0.046 -9.729 -4.868 1.00 80.69 294 CYS A N 1
ATOM 2240 C CA . CYS A 1 294 ? 1.472 -9.518 -4.624 1.00 80.69 294 CYS A CA 1
ATOM 2241 C C . CYS A 1 294 ? 2.349 -9.765 -5.860 1.00 80.69 294 CYS A C 1
ATOM 2243 O O . CYS A 1 294 ? 3.361 -9.091 -6.026 1.00 80.69 294 CYS A O 1
ATOM 2245 N N . HIS A 1 295 ? 1.964 -10.729 -6.701 1.00 83.88 295 HIS A N 1
ATOM 2246 C CA . HIS A 1 295 ? 2.702 -11.162 -7.884 1.00 83.88 295 HIS A CA 1
ATOM 2247 C C . HIS A 1 295 ? 1.707 -11.609 -8.959 1.00 83.88 295 HIS A C 1
ATOM 2249 O O . HIS A 1 295 ? 1.055 -12.650 -8.807 1.00 83.88 295 HIS A O 1
ATOM 2255 N N . GLY A 1 296 ? 1.599 -10.826 -10.029 1.00 83.06 296 GLY A N 1
ATOM 2256 C CA . GLY A 1 296 ? 0.690 -11.084 -11.140 1.00 83.06 296 GLY A CA 1
ATOM 2257 C C . GLY A 1 296 ? -0.200 -9.894 -11.474 1.00 83.06 296 GLY A C 1
ATOM 2258 O O . GLY A 1 296 ? -0.216 -8.876 -10.783 1.00 83.06 296 GLY A O 1
ATOM 2259 N N . ALA A 1 297 ? -0.997 -10.065 -12.527 1.00 78.50 297 ALA A N 1
ATOM 2260 C CA . ALA A 1 297 ? -1.927 -9.059 -13.027 1.00 78.50 297 ALA A CA 1
ATOM 2261 C C . ALA A 1 297 ? -2.886 -8.463 -11.978 1.00 78.50 297 ALA A C 1
ATOM 2263 O O . ALA A 1 297 ? -3.173 -7.274 -12.103 1.00 78.50 297 ALA A O 1
ATOM 2264 N N . PRO A 1 298 ? -3.388 -9.192 -10.953 1.00 78.44 298 PRO A N 1
ATOM 2265 C CA . PRO A 1 298 ? -4.318 -8.597 -9.994 1.00 78.44 298 PRO A CA 1
ATOM 2266 C C . PRO A 1 298 ? -3.765 -7.365 -9.268 1.00 78.44 298 PRO A C 1
ATOM 2268 O O . PRO A 1 298 ? -4.546 -6.477 -8.944 1.00 78.44 298 PRO A O 1
ATOM 2271 N N . GLY A 1 299 ? -2.446 -7.285 -9.053 1.00 69.56 299 GLY A N 1
ATOM 2272 C CA . GLY A 1 299 ? -1.804 -6.109 -8.456 1.00 69.56 299 GLY A CA 1
ATOM 2273 C C . GLY A 1 299 ? -1.894 -4.843 -9.320 1.00 69.56 299 GLY A C 1
ATOM 2274 O O . GLY A 1 299 ? -1.961 -3.751 -8.773 1.00 69.56 299 GLY A O 1
ATOM 2275 N N . GLU A 1 300 ? -1.980 -4.985 -10.648 1.00 63.03 300 GLU A N 1
ATOM 2276 C CA . GLU A 1 300 ? -2.070 -3.866 -11.609 1.00 63.03 300 GLU A CA 1
ATOM 2277 C C . GLU A 1 300 ? -3.508 -3.399 -11.867 1.00 63.03 300 GLU A C 1
ATOM 2279 O O . GLU A 1 300 ? -3.749 -2.289 -12.340 1.00 63.03 300 GLU A O 1
ATOM 2284 N N . CYS A 1 301 ? -4.475 -4.294 -11.647 1.00 52.12 301 CYS A N 1
ATOM 2285 C CA . CYS A 1 301 ? -5.878 -4.081 -12.011 1.00 52.12 301 CYS A CA 1
ATOM 2286 C C . CYS A 1 301 ? -6.676 -3.356 -10.945 1.00 52.12 301 CYS A C 1
ATOM 2288 O O . CYS A 1 301 ? -7.794 -2.915 -11.222 1.00 52.12 301 CYS A O 1
ATOM 2290 N N . GLU A 1 302 ? -6.175 -3.324 -9.713 1.00 41.81 302 GLU A N 1
ATOM 2291 C CA . GLU A 1 302 ? -6.948 -2.758 -8.628 1.00 41.81 302 GLU A CA 1
ATOM 2292 C C . GLU A 1 302 ? -7.038 -1.233 -8.770 1.00 41.81 302 GLU A C 1
ATOM 2294 O O . GLU A 1 302 ? -6.012 -0.542 -8.807 1.00 41.81 302 GLU A O 1
ATOM 2299 N N . PRO A 1 303 ? -8.256 -0.658 -8.782 1.00 40.28 303 PRO A N 1
ATOM 2300 C CA . PRO A 1 303 ? -8.400 0.717 -8.347 1.00 40.28 303 PRO A CA 1
ATOM 2301 C C . PRO A 1 303 ? -7.873 0.776 -6.911 1.00 40.28 303 PRO A C 1
ATOM 2303 O O . PRO A 1 303 ? -8.339 0.029 -6.060 1.00 40.28 303 PRO A O 1
ATOM 2306 N N . HIS A 1 304 ? -6.869 1.628 -6.697 1.00 41.47 304 HIS A N 1
ATOM 2307 C CA . HIS A 1 304 ? -6.173 1.895 -5.435 1.00 41.47 304 HIS A CA 1
ATOM 2308 C C . HIS A 1 304 ? -6.933 1.396 -4.180 1.00 41.47 304 HIS A C 1
ATOM 2310 O O . HIS A 1 304 ? -8.055 1.872 -3.953 1.00 41.47 304 HIS A O 1
ATOM 2316 N N . PRO A 1 305 ? -6.341 0.534 -3.324 1.00 38.34 305 PRO A N 1
ATOM 2317 C CA . PRO A 1 305 ? -7.040 -0.199 -2.249 1.00 38.34 305 PRO A CA 1
ATOM 2318 C C . PRO A 1 305 ? -7.730 0.673 -1.179 1.00 38.34 305 PRO A C 1
ATOM 2320 O O . PRO A 1 305 ? -8.385 0.167 -0.273 1.00 38.34 305 PRO A O 1
ATOM 2323 N N . LEU A 1 306 ? -7.611 1.999 -1.275 1.00 42.94 306 LEU A N 1
ATOM 2324 C CA . LEU A 1 306 ? -8.120 2.974 -0.308 1.00 42.94 306 LEU A CA 1
ATOM 2325 C C . LEU A 1 306 ? -9.369 3.748 -0.781 1.00 42.94 306 LEU A C 1
ATOM 2327 O O . LEU A 1 306 ? -9.979 4.471 0.016 1.00 42.94 306 LEU A O 1
ATOM 2331 N N . GLY A 1 307 ? -9.820 3.514 -2.021 1.00 33.28 307 GLY A N 1
ATOM 2332 C CA . GLY A 1 307 ? -11.039 4.094 -2.595 1.00 33.28 307 GLY A CA 1
ATOM 2333 C C . GLY A 1 307 ? -10.896 5.570 -2.993 1.00 33.28 307 GLY A C 1
ATOM 2334 O O . GLY A 1 307 ? -10.476 6.403 -2.199 1.00 33.28 307 GLY A O 1
ATOM 2335 N N . ASN A 1 308 ? -11.305 5.884 -4.227 1.00 32.72 308 ASN A N 1
ATOM 2336 C CA . ASN A 1 308 ? -11.362 7.219 -4.846 1.00 32.72 308 ASN A CA 1
ATOM 2337 C C . ASN A 1 308 ? -10.031 7.980 -5.021 1.00 32.72 308 ASN A C 1
ATOM 2339 O O . ASN A 1 308 ? -9.954 9.178 -4.761 1.00 32.72 308 ASN A O 1
ATOM 2343 N N . CYS A 1 309 ? -9.021 7.328 -5.602 1.00 29.80 309 CYS A N 1
ATOM 2344 C CA . CYS A 1 309 ? -8.042 8.042 -6.429 1.00 29.80 309 CYS A CA 1
ATOM 2345 C C . CYS A 1 309 ? -8.408 7.788 -7.906 1.00 29.80 309 CYS A C 1
ATOM 2347 O O . CYS A 1 309 ? -8.544 6.616 -8.275 1.00 29.80 309 CYS A O 1
ATOM 2349 N N . PRO A 1 310 ? -8.650 8.818 -8.746 1.00 32.03 310 PRO A N 1
ATOM 2350 C CA . PRO A 1 310 ? -9.006 8.608 -10.146 1.00 32.03 310 PRO A CA 1
ATOM 2351 C C . PRO A 1 310 ? -7.859 7.852 -10.807 1.00 32.03 310 PRO A C 1
ATOM 2353 O O . PRO A 1 310 ? -6.713 8.290 -10.748 1.00 32.03 310 PRO A O 1
ATOM 2356 N N . GLY A 1 311 ? -8.175 6.678 -11.354 1.00 35.78 311 GLY A N 1
ATOM 2357 C CA . GLY A 1 311 ? -7.204 5.674 -11.753 1.00 35.78 311 GLY A CA 1
ATOM 2358 C C . GLY A 1 311 ? -6.181 6.221 -12.730 1.00 35.78 311 GLY A C 1
ATOM 2359 O O . GLY A 1 311 ? -6.423 6.206 -13.923 1.00 35.78 311 GLY A O 1
ATOM 2360 N N . TYR A 1 312 ? -5.033 6.678 -12.241 1.00 36.47 312 TYR A N 1
ATOM 2361 C CA . TYR A 1 312 ? -3.975 7.189 -13.104 1.00 36.47 312 TYR A CA 1
ATOM 2362 C C . TYR A 1 312 ? -3.217 6.040 -13.770 1.00 36.47 312 TYR A C 1
ATOM 2364 O O . TYR A 1 312 ? -2.932 6.146 -14.952 1.00 36.47 312 TYR A O 1
ATOM 2372 N N . LEU A 1 313 ? -3.002 4.907 -13.079 1.00 39.06 313 LEU A N 1
ATOM 2373 C CA . LEU A 1 313 ? -2.472 3.680 -13.698 1.00 39.06 313 LEU A CA 1
ATOM 2374 C C . LEU A 1 313 ? -3.484 3.093 -14.688 1.00 39.06 313 LEU A C 1
ATOM 2376 O O . LEU A 1 313 ? -3.150 2.855 -15.839 1.00 39.06 313 LEU A O 1
ATOM 2380 N N . VAL A 1 314 ? -4.753 2.969 -14.281 1.00 36.91 314 VAL A N 1
ATOM 2381 C CA . VAL A 1 314 ? -5.840 2.500 -15.157 1.00 36.91 314 VAL A CA 1
ATOM 2382 C C . VAL A 1 314 ? -6.058 3.452 -16.335 1.00 36.91 314 VAL A C 1
ATOM 2384 O O . VAL A 1 314 ? -6.291 2.974 -17.432 1.00 36.91 314 VAL A O 1
ATOM 2387 N N . ASN A 1 315 ? -5.922 4.772 -16.165 1.00 33.25 315 ASN A N 1
ATOM 2388 C CA . ASN A 1 315 ? -6.017 5.747 -17.252 1.00 33.25 315 ASN A CA 1
ATOM 2389 C C . ASN A 1 315 ? -4.760 5.774 -18.124 1.00 33.25 315 ASN A C 1
ATOM 2391 O O . ASN A 1 315 ? -4.924 5.953 -19.322 1.00 33.25 315 ASN A O 1
ATOM 2395 N N . LEU A 1 316 ? -3.538 5.576 -17.607 1.00 37.44 316 LEU A N 1
ATOM 2396 C CA . LEU A 1 316 ? -2.331 5.410 -18.438 1.00 37.44 316 LEU A CA 1
ATOM 2397 C C . LEU A 1 316 ? -2.420 4.115 -19.258 1.00 37.44 316 LEU A C 1
ATOM 2399 O O . LEU A 1 316 ? -2.176 4.137 -20.461 1.00 37.44 316 LEU A O 1
ATOM 2403 N N . LEU A 1 317 ? -2.848 3.012 -18.636 1.00 37.50 317 LEU A N 1
ATOM 2404 C CA . LEU A 1 317 ? -3.107 1.721 -19.283 1.00 37.50 317 LEU A CA 1
ATOM 2405 C C . LEU A 1 317 ? -4.283 1.802 -20.278 1.00 37.50 317 LEU A C 1
ATOM 2407 O O . LEU A 1 317 ? -4.221 1.248 -21.373 1.00 37.50 317 LEU A O 1
ATOM 2411 N N . ALA A 1 318 ? -5.346 2.546 -19.958 1.00 32.81 318 ALA A N 1
ATOM 2412 C CA . ALA A 1 318 ? -6.493 2.754 -20.847 1.00 32.81 318 ALA A CA 1
ATOM 2413 C C . ALA A 1 318 ? -6.168 3.694 -22.015 1.00 32.81 318 ALA A C 1
ATOM 2415 O O . ALA A 1 318 ? -6.568 3.418 -23.145 1.00 32.81 318 ALA A O 1
ATOM 2416 N N . SER A 1 319 ? -5.415 4.774 -21.781 1.00 32.50 319 SER A N 1
ATOM 2417 C CA . SER A 1 319 ? -4.979 5.701 -22.839 1.00 32.50 319 SER A CA 1
ATOM 2418 C C . SER A 1 319 ? -3.915 5.093 -23.757 1.00 32.50 319 SER A C 1
ATOM 2420 O O . SER A 1 319 ? -3.833 5.483 -24.919 1.00 32.50 319 SER A O 1
ATOM 2422 N N . SER A 1 320 ? -3.198 4.058 -23.302 1.00 31.97 320 SER A N 1
ATOM 2423 C CA . SER A 1 320 ? -2.349 3.199 -24.142 1.00 31.97 320 SER A CA 1
ATOM 2424 C C . SER A 1 320 ? -3.095 2.027 -24.812 1.00 31.97 320 SER A C 1
ATOM 2426 O O . SER A 1 320 ? -2.471 1.258 -25.537 1.00 31.97 320 SER A O 1
ATOM 2428 N N . LYS A 1 321 ? -4.434 1.926 -24.678 1.00 30.23 321 LYS A N 1
ATOM 2429 C CA . LYS A 1 321 ? -5.302 0.843 -25.210 1.00 30.23 321 LYS A CA 1
ATOM 2430 C C . LYS A 1 321 ? -5.040 -0.558 -24.623 1.00 30.23 321 LYS A C 1
ATOM 2432 O O . LYS A 1 321 ? -5.369 -1.562 -25.256 1.00 30.23 321 LYS A O 1
ATOM 2437 N N . ILE A 1 322 ? -4.477 -0.665 -23.420 1.00 37.69 322 ILE A N 1
ATOM 2438 C CA . ILE A 1 322 ? -4.025 -1.935 -22.830 1.00 37.69 322 ILE A CA 1
ATOM 2439 C C . ILE A 1 322 ? -4.765 -2.194 -21.508 1.00 37.69 322 ILE A C 1
ATOM 2441 O O . ILE A 1 322 ? -4.192 -2.230 -20.429 1.00 37.69 322 ILE A O 1
ATOM 2445 N N . LEU A 1 323 ? -6.079 -2.431 -21.591 1.00 37.44 323 LEU A N 1
ATOM 2446 C CA . LEU A 1 323 ? -6.820 -3.164 -20.555 1.00 37.44 323 LEU A CA 1
ATOM 2447 C C . LEU A 1 323 ? -6.971 -4.626 -21.006 1.00 37.44 323 LEU A C 1
ATOM 2449 O O . LEU A 1 323 ? -8.031 -5.047 -21.454 1.00 37.44 323 LEU A O 1
ATOM 2453 N N . HIS A 1 324 ? -5.893 -5.410 -20.914 1.00 45.31 324 HIS A N 1
ATOM 2454 C CA . HIS A 1 324 ? -5.930 -6.861 -21.184 1.00 45.31 324 HIS A CA 1
ATOM 2455 C C . HIS A 1 324 ? -5.971 -7.709 -19.904 1.00 45.31 324 HIS A C 1
ATOM 2457 O O . HIS A 1 324 ? -5.961 -8.937 -19.961 1.00 45.31 324 HIS A O 1
ATOM 2463 N N . CYS A 1 325 ? -6.047 -7.070 -18.736 1.00 42.12 325 CYS A N 1
ATOM 2464 C CA . CYS A 1 325 ? -5.943 -7.760 -17.458 1.00 42.12 325 CYS A CA 1
ATOM 2465 C C . CYS A 1 325 ? -7.273 -8.379 -16.984 1.00 42.12 325 CYS A C 1
ATOM 2467 O O . CYS A 1 325 ? -7.277 -9.419 -16.328 1.00 42.12 325 CYS A O 1
ATOM 2469 N N . ALA A 1 326 ? -8.413 -7.771 -17.336 1.00 42.16 326 ALA A N 1
ATOM 2470 C CA . ALA A 1 326 ? -9.737 -8.237 -16.911 1.00 42.16 326 ALA A CA 1
ATOM 2471 C C . ALA A 1 326 ? -10.077 -9.665 -17.401 1.00 42.16 326 ALA A C 1
ATOM 2473 O O . ALA A 1 326 ? -10.532 -10.465 -16.581 1.00 42.16 326 ALA A O 1
ATOM 2474 N N . PRO A 1 327 ? -9.771 -10.064 -18.657 1.00 42.00 327 PRO A N 1
ATOM 2475 C CA . PRO A 1 327 ? -9.926 -11.453 -19.096 1.00 42.00 327 PRO A CA 1
ATOM 2476 C C . PRO A 1 327 ? -9.108 -12.458 -18.270 1.00 42.00 327 PRO A C 1
ATOM 2478 O O . PRO A 1 327 ? -9.568 -13.573 -18.050 1.00 42.00 327 PRO A O 1
ATOM 2481 N N . LYS A 1 328 ? -7.928 -12.062 -17.768 1.00 46.44 328 LYS A N 1
ATOM 2482 C CA . LYS A 1 328 ? -7.041 -12.900 -16.939 1.00 46.44 328 LYS A CA 1
ATOM 2483 C C . LYS A 1 328 ? -7.428 -12.928 -15.460 1.00 46.44 328 LYS A C 1
ATOM 2485 O O . LYS A 1 328 ? -7.045 -13.850 -14.761 1.00 46.44 328 LYS A O 1
ATOM 2490 N N . LEU A 1 329 ? -8.211 -11.968 -14.971 1.00 42.53 329 LEU A N 1
ATOM 2491 C CA . LEU A 1 329 ? -8.892 -12.081 -13.673 1.00 42.53 329 LEU A CA 1
ATOM 2492 C C . LEU A 1 329 ? -10.135 -12.978 -13.761 1.00 42.53 329 LEU A C 1
ATOM 2494 O O . LEU A 1 329 ? -10.493 -13.649 -12.796 1.00 42.53 329 LEU A O 1
ATOM 2498 N N . TRP A 1 330 ? -10.792 -12.984 -14.923 1.00 38.16 330 TRP A N 1
ATOM 2499 C CA . TRP A 1 330 ? -12.079 -13.641 -15.141 1.00 38.16 330 TRP A CA 1
ATOM 2500 C C . TRP A 1 330 ? -11.976 -15.103 -15.622 1.00 38.16 330 TRP A C 1
ATOM 2502 O O . TRP A 1 330 ? -12.789 -15.950 -15.242 1.00 38.16 330 TRP A O 1
ATOM 2512 N N . GLN A 1 331 ? -10.941 -15.443 -16.392 1.00 37.56 331 GLN A N 1
ATOM 2513 C CA . GLN A 1 331 ? -10.595 -16.806 -16.812 1.00 37.56 331 GLN A CA 1
ATOM 2514 C C . GLN A 1 331 ? -9.244 -17.216 -16.205 1.00 37.56 331 GLN A C 1
ATOM 2516 O O . GLN A 1 331 ? -8.314 -16.429 -16.307 1.00 37.56 331 GLN A O 1
ATOM 2521 N N . PRO A 1 332 ? -9.015 -18.458 -15.738 1.00 41.78 332 PRO A N 1
ATOM 2522 C CA . PRO A 1 332 ? -9.764 -19.289 -14.804 1.00 41.78 332 PRO A CA 1
ATOM 2523 C C . PRO A 1 332 ? -9.186 -19.187 -13.366 1.00 41.78 332 PRO A C 1
ATOM 2525 O O . PRO A 1 332 ? -8.972 -20.210 -12.725 1.00 41.78 332 PRO A O 1
ATOM 2528 N N . TYR A 1 333 ? -8.878 -17.998 -12.836 1.00 41.97 333 TYR A N 1
ATOM 2529 C CA . TYR A 1 333 ? -8.132 -17.879 -11.570 1.00 41.97 333 TYR A CA 1
ATOM 2530 C C . TYR A 1 333 ? -9.029 -17.559 -10.359 1.00 41.97 333 TYR A C 1
ATOM 2532 O O . TYR A 1 333 ? -9.085 -16.430 -9.884 1.00 41.97 333 TYR A O 1
ATOM 2540 N N . MET A 1 334 ? -9.697 -18.578 -9.798 1.00 44.34 334 MET A N 1
ATOM 2541 C CA . MET A 1 334 ? -10.136 -18.540 -8.391 1.00 44.34 334 MET A CA 1
ATOM 2542 C C . MET A 1 334 ? -9.109 -19.263 -7.516 1.00 44.34 334 MET A C 1
ATOM 2544 O O . MET A 1 334 ? -8.828 -20.443 -7.735 1.00 44.34 334 MET A O 1
ATOM 2548 N N . LEU A 1 335 ? -8.533 -18.554 -6.545 1.00 38.12 335 LEU A N 1
ATOM 2549 C CA . LEU A 1 335 ? -7.428 -19.049 -5.720 1.00 38.12 335 LEU A CA 1
ATOM 2550 C C . LEU A 1 335 ? -7.889 -20.119 -4.716 1.00 38.12 335 LEU A C 1
ATOM 2552 O O . LEU A 1 335 ? -8.957 -20.011 -4.112 1.00 38.12 335 LEU A O 1
ATOM 2556 N N . LYS A 1 336 ? -7.081 -21.177 -4.554 1.00 32.56 336 LYS A N 1
ATOM 2557 C CA . LYS A 1 336 ? -7.411 -22.344 -3.720 1.00 32.56 336 LYS A CA 1
ATOM 2558 C C . LYS A 1 336 ? -7.205 -22.077 -2.225 1.00 32.56 336 LYS A C 1
ATOM 2560 O O . LYS A 1 336 ? -6.123 -21.678 -1.815 1.00 32.56 336 LYS A O 1
ATOM 2565 N N . GLU A 1 337 ? -8.204 -22.418 -1.412 1.00 33.78 337 GLU A N 1
ATOM 2566 C CA . GLU A 1 337 ? -8.099 -22.529 0.049 1.00 33.78 337 GLU A CA 1
ATOM 2567 C C . GLU A 1 337 ? -8.161 -24.007 0.467 1.00 33.78 337 GLU A C 1
ATOM 2569 O O . GLU A 1 337 ? -8.985 -24.767 -0.045 1.00 33.78 337 GLU A O 1
ATOM 2574 N N . ASP A 1 338 ? -7.302 -24.425 1.399 1.00 32.03 338 ASP A N 1
ATOM 2575 C CA . ASP A 1 338 ? -7.421 -25.726 2.063 1.00 32.03 338 ASP A CA 1
ATOM 2576 C C . ASP A 1 338 ? -8.474 -25.625 3.182 1.00 32.03 338 ASP A C 1
ATOM 2578 O O . ASP A 1 338 ? -8.144 -25.417 4.346 1.00 32.03 338 ASP A O 1
ATOM 2582 N N . SER A 1 339 ? -9.763 -25.761 2.853 1.00 30.81 339 SER A N 1
ATOM 2583 C CA . SER A 1 339 ? -10.787 -26.102 3.852 1.00 30.81 339 SER A CA 1
ATOM 2584 C C . SER A 1 339 ? -11.985 -26.832 3.230 1.00 30.81 339 SER A C 1
ATOM 2586 O O . SER A 1 339 ? -12.416 -26.551 2.112 1.00 30.81 339 SER A O 1
ATOM 2588 N N . LYS A 1 340 ? -12.508 -27.831 3.952 1.00 29.42 340 LYS A N 1
ATOM 2589 C CA . LYS A 1 340 ? -13.660 -28.657 3.564 1.00 29.42 340 LYS A CA 1
ATOM 2590 C C . LYS A 1 340 ? -14.966 -27.878 3.792 1.00 29.42 340 LYS A C 1
ATOM 2592 O O . LYS A 1 340 ? -15.590 -28.034 4.835 1.00 29.42 340 LYS A O 1
ATOM 2597 N N . SER A 1 341 ? -15.393 -27.045 2.845 1.00 30.59 341 SER A N 1
ATOM 2598 C CA . SER A 1 341 ? -16.760 -26.489 2.817 1.00 30.59 341 SER A CA 1
ATOM 2599 C C . SER A 1 341 ? -17.181 -26.102 1.383 1.00 30.59 341 SER A C 1
ATOM 2601 O O . SER A 1 341 ? -16.313 -25.846 0.547 1.00 30.59 341 SER A O 1
ATOM 2603 N N . PRO A 1 342 ? -18.486 -26.143 1.036 1.00 27.91 342 PRO A N 1
ATOM 2604 C CA . PRO A 1 342 ? -18.947 -25.943 -0.341 1.00 27.91 342 PRO A CA 1
ATOM 2605 C C . PRO A 1 342 ? -18.790 -24.478 -0.809 1.00 27.91 342 PRO A C 1
ATOM 2607 O O . PRO A 1 342 ? -18.860 -23.558 0.009 1.00 27.91 342 PRO A O 1
ATOM 2610 N N . PRO A 1 343 ? -18.591 -24.234 -2.121 1.00 30.11 343 PRO A N 1
ATOM 2611 C CA . PRO A 1 343 ? -18.126 -22.943 -2.625 1.00 30.11 343 PRO A CA 1
ATOM 2612 C C . PRO A 1 343 ? -19.188 -21.820 -2.569 1.00 30.11 343 PRO A C 1
ATOM 2614 O O . PRO A 1 343 ? -20.364 -22.048 -2.866 1.00 30.11 343 PRO A O 1
ATOM 2617 N N . PRO A 1 344 ? -18.783 -20.572 -2.261 1.00 29.53 344 PRO A N 1
ATOM 2618 C CA . PRO A 1 344 ? -19.577 -19.354 -2.447 1.00 29.53 344 PRO A CA 1
ATOM 2619 C C . PRO A 1 344 ? -19.968 -19.013 -3.895 1.00 29.53 344 PRO A C 1
ATOM 2621 O O . PRO A 1 344 ? -19.166 -19.167 -4.806 1.00 29.53 344 PRO A O 1
ATOM 2624 N N . LYS A 1 345 ? -21.142 -18.384 -4.078 1.00 27.44 345 LYS A N 1
ATOM 2625 C CA . LYS A 1 345 ? -21.604 -17.727 -5.325 1.00 27.44 345 LYS A CA 1
ATOM 2626 C C . LYS A 1 345 ? -21.088 -16.279 -5.533 1.00 27.44 345 LYS A C 1
ATOM 2628 O O . LYS A 1 345 ? -21.769 -15.479 -6.160 1.00 27.44 345 LYS A O 1
ATOM 2633 N N . CYS A 1 346 ? -19.915 -15.915 -5.012 1.00 24.64 346 CYS A N 1
ATOM 2634 C CA . CYS A 1 346 ? -19.296 -14.605 -5.284 1.00 24.64 346 CYS A CA 1
ATOM 2635 C C . CYS A 1 346 ? -17.800 -14.766 -5.539 1.00 24.64 346 CYS A C 1
ATOM 2637 O O . CYS A 1 346 ? -17.139 -15.517 -4.822 1.00 24.64 346 CYS A O 1
ATOM 2639 N N . VAL A 1 347 ? -17.284 -14.023 -6.521 1.00 26.42 347 VAL A N 1
ATOM 2640 C CA . VAL A 1 347 ? -15.849 -13.885 -6.782 1.00 26.42 347 VAL A CA 1
ATOM 2641 C C . VAL A 1 347 ? -15.232 -13.114 -5.619 1.00 26.42 347 VAL A C 1
ATOM 2643 O O . VAL A 1 347 ? -15.513 -11.936 -5.420 1.00 26.42 347 VAL A O 1
ATOM 2646 N N . VAL A 1 348 ? -14.418 -13.803 -4.823 1.00 26.23 348 VAL A N 1
ATOM 2647 C CA . VAL A 1 348 ? -13.506 -13.185 -3.860 1.00 26.23 348 VAL A CA 1
ATOM 2648 C C . VAL A 1 348 ? -12.108 -13.418 -4.412 1.00 26.23 348 VAL A C 1
ATOM 2650 O O . VAL A 1 348 ? -11.632 -14.554 -4.421 1.00 26.23 348 VAL A O 1
ATOM 2653 N N . VAL A 1 349 ? -11.453 -12.358 -4.887 1.00 27.25 349 VAL A N 1
ATOM 2654 C CA . VAL A 1 349 ? -10.011 -12.388 -5.155 1.00 27.25 349 VAL A CA 1
ATOM 2655 C C . VAL A 1 349 ? -9.332 -12.449 -3.788 1.00 27.25 349 VAL A C 1
ATOM 2657 O O . VAL A 1 349 ? -9.212 -11.447 -3.092 1.00 27.25 349 VAL A O 1
ATOM 2660 N N . LYS A 1 350 ? -8.991 -13.657 -3.332 1.00 28.66 350 LYS A N 1
ATOM 2661 C CA . LYS A 1 350 ? -8.278 -13.847 -2.064 1.00 28.66 350 LYS A CA 1
ATOM 2662 C C . LYS A 1 350 ? -6.814 -13.467 -2.244 1.00 28.66 350 LYS A C 1
ATOM 2664 O O . LYS A 1 350 ? -6.109 -14.086 -3.028 1.00 28.66 350 LYS A O 1
ATOM 2669 N N . THR A 1 351 ? -6.309 -12.526 -1.463 1.00 28.67 351 THR A N 1
ATOM 2670 C CA . THR A 1 351 ? -4.869 -12.334 -1.272 1.00 28.67 351 THR A CA 1
ATOM 2671 C C . THR A 1 351 ? -4.310 -13.566 -0.552 1.00 28.67 351 THR A C 1
ATOM 2673 O O . THR A 1 351 ? -4.407 -13.684 0.664 1.00 28.67 351 THR A O 1
ATOM 2676 N N . ILE A 1 352 ? -3.773 -14.541 -1.295 1.00 25.17 352 ILE A N 1
ATOM 2677 C CA . ILE A 1 352 ? -2.982 -15.622 -0.697 1.00 25.17 352 ILE A CA 1
ATOM 2678 C C . ILE A 1 352 ? -1.527 -15.181 -0.694 1.00 25.17 352 ILE A C 1
ATOM 2680 O O . ILE A 1 352 ? -0.830 -15.254 -1.706 1.00 25.17 352 ILE A O 1
ATOM 2684 N N . THR A 1 353 ? -1.051 -14.778 0.472 1.00 35.06 353 THR A N 1
ATOM 2685 C CA . THR A 1 353 ? 0.372 -14.633 0.748 1.00 35.06 353 THR A CA 1
ATOM 2686 C C . THR A 1 353 ? 0.722 -15.556 1.905 1.00 35.06 353 THR A C 1
ATOM 2688 O O . THR A 1 353 ? 0.412 -15.299 3.063 1.00 35.06 353 THR A O 1
ATOM 2691 N N . ARG A 1 354 ? 1.358 -16.694 1.601 1.00 22.56 354 ARG A N 1
ATOM 2692 C CA . ARG A 1 354 ? 2.070 -17.440 2.645 1.00 22.56 354 ARG A CA 1
ATOM 2693 C C . ARG A 1 354 ? 3.294 -16.604 3.034 1.00 22.56 354 ARG A C 1
ATOM 2695 O O . ARG A 1 354 ? 4.055 -16.256 2.131 1.00 22.56 354 ARG A O 1
ATOM 2702 N N . PRO A 1 355 ? 3.522 -16.303 4.322 1.00 24.98 355 PRO A N 1
ATOM 2703 C CA . PRO A 1 355 ? 4.794 -15.747 4.753 1.00 24.98 355 PRO A CA 1
ATOM 2704 C C . PRO A 1 355 ? 5.880 -16.786 4.468 1.00 24.98 355 PRO A C 1
ATOM 2706 O O . PRO A 1 355 ? 5.835 -17.892 5.008 1.00 24.98 355 PRO A O 1
ATOM 2709 N N . VAL A 1 356 ? 6.860 -16.458 3.628 1.00 26.33 356 VAL A N 1
ATOM 2710 C CA . VAL A 1 356 ? 8.123 -17.201 3.596 1.00 26.33 356 VAL A CA 1
ATOM 2711 C C . VAL A 1 356 ? 9.005 -16.608 4.692 1.00 26.33 356 VAL A C 1
ATOM 2713 O O . VAL A 1 356 ? 9.952 -15.885 4.424 1.00 26.33 356 VAL A O 1
ATOM 2716 N N . TYR A 1 357 ? 8.671 -16.887 5.952 1.00 25.88 357 TYR A N 1
ATOM 2717 C CA . TYR A 1 357 ? 9.650 -16.795 7.032 1.00 25.88 357 TYR A CA 1
ATOM 2718 C C . TYR A 1 357 ? 10.192 -18.195 7.262 1.00 25.88 357 TYR A C 1
ATOM 2720 O O . TYR A 1 357 ? 9.699 -18.946 8.099 1.00 25.88 357 TYR A O 1
ATOM 2728 N N . ASN A 1 358 ? 11.201 -18.557 6.477 1.00 26.45 358 ASN A N 1
ATOM 2729 C CA . ASN A 1 358 ? 12.091 -19.636 6.861 1.00 26.45 358 ASN A CA 1
ATOM 2730 C C . ASN A 1 358 ? 13.536 -19.170 6.706 1.00 26.45 358 ASN A C 1
ATOM 2732 O O . ASN A 1 358 ? 14.208 -19.483 5.732 1.00 26.45 358 ASN A O 1
ATOM 2736 N N . THR A 1 359 ? 14.001 -18.408 7.689 1.00 26.56 359 THR A N 1
ATOM 2737 C CA . THR A 1 359 ? 15.425 -18.286 7.997 1.00 26.56 359 THR A CA 1
ATOM 2738 C C . THR A 1 359 ? 15.606 -18.475 9.496 1.00 26.56 359 THR A C 1
ATOM 2740 O O . THR A 1 359 ? 15.839 -17.552 10.271 1.00 26.56 359 THR A O 1
ATOM 2743 N N . SER A 1 360 ? 15.540 -19.734 9.930 1.00 26.12 360 SER A N 1
ATOM 2744 C CA . SER A 1 360 ? 16.294 -20.163 11.102 1.00 26.12 360 SER A CA 1
ATOM 2745 C C . SER A 1 360 ? 17.791 -20.112 10.767 1.00 26.12 360 SER A C 1
ATOM 2747 O O . SER A 1 360 ? 18.427 -21.134 10.515 1.00 26.12 360 SER A O 1
ATOM 2749 N N . HIS A 1 361 ? 18.368 -18.916 10.757 1.00 24.78 361 HIS A N 1
ATOM 2750 C CA . HIS A 1 361 ? 19.808 -18.738 10.884 1.00 24.78 361 HIS A CA 1
ATOM 2751 C C . HIS A 1 361 ? 20.070 -17.981 12.179 1.00 24.78 361 HIS A C 1
ATOM 2753 O O . HIS A 1 361 ? 20.166 -16.759 12.229 1.00 24.78 361 HIS A O 1
ATOM 2759 N N . ARG A 1 362 ? 20.179 -18.768 13.258 1.00 24.39 362 ARG A N 1
ATOM 2760 C CA . ARG A 1 362 ? 20.977 -18.388 14.421 1.00 24.39 362 ARG A CA 1
ATOM 2761 C C . ARG A 1 362 ? 22.396 -18.145 13.913 1.00 24.39 362 ARG A C 1
ATOM 2763 O O . ARG A 1 362 ? 23.149 -19.092 13.719 1.00 24.39 362 ARG A O 1
ATOM 2770 N N . SER A 1 363 ? 22.738 -16.886 13.683 1.00 24.47 363 SER A N 1
ATOM 2771 C CA . SER A 1 363 ? 24.130 -16.474 13.623 1.00 24.47 363 SER A CA 1
ATOM 2772 C C . SER A 1 363 ? 24.668 -16.482 15.052 1.00 24.47 363 SER A C 1
ATOM 2774 O O . SER A 1 363 ? 24.392 -15.595 15.858 1.00 24.47 363 SER A O 1
ATOM 2776 N N . SER A 1 364 ? 25.358 -17.562 15.401 1.00 24.41 364 SER A N 1
ATOM 2777 C CA . SER A 1 364 ? 26.230 -17.632 16.564 1.00 24.41 364 SER A CA 1
ATOM 2778 C C . SER A 1 364 ? 27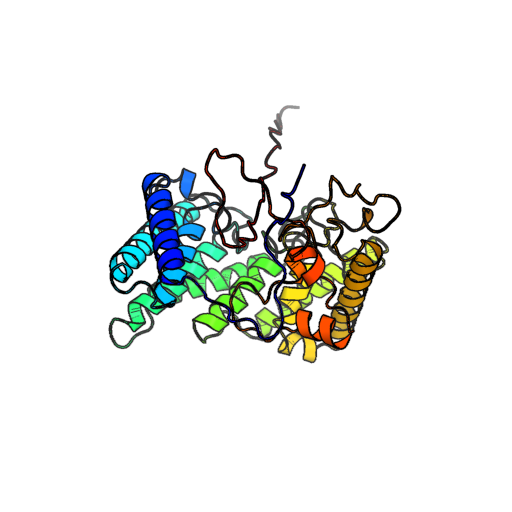.545 -16.933 16.221 1.00 24.41 364 SER A C 1
ATOM 2780 O O . SER A 1 364 ? 28.431 -17.548 15.630 1.00 24.41 364 SER A O 1
ATOM 2782 N N . TYR A 1 365 ? 27.681 -15.663 16.596 1.00 24.88 365 TYR A N 1
ATOM 2783 C CA . TYR A 1 365 ? 28.993 -15.029 16.707 1.00 24.88 365 TYR A CA 1
ATOM 2784 C C . TYR A 1 365 ? 29.572 -15.358 18.086 1.00 24.88 365 TYR A C 1
ATOM 2786 O O . TYR A 1 365 ? 29.187 -14.768 19.094 1.00 24.88 365 TYR A O 1
ATOM 2794 N N . ASN A 1 366 ? 30.472 -16.343 18.119 1.00 22.70 366 ASN A N 1
ATOM 2795 C CA . ASN A 1 366 ? 31.372 -16.577 19.243 1.00 22.70 366 ASN A CA 1
ATOM 2796 C C . ASN A 1 366 ? 32.503 -15.545 19.176 1.00 22.70 366 ASN A C 1
ATOM 2798 O O . ASN A 1 366 ? 33.242 -15.496 18.195 1.00 22.70 366 ASN A O 1
ATOM 2802 N N . TRP A 1 367 ? 32.640 -14.753 20.234 1.00 27.33 367 TRP A N 1
ATOM 2803 C CA . TRP A 1 367 ? 33.849 -13.994 20.528 1.00 27.33 367 TRP A CA 1
ATOM 2804 C C . TRP A 1 367 ? 34.824 -14.893 21.293 1.00 27.33 367 TRP A C 1
ATOM 2806 O O . TRP A 1 367 ? 34.443 -15.495 22.297 1.00 27.33 367 TRP A O 1
ATOM 2816 N N . GLY A 1 368 ? 36.073 -14.969 20.836 1.00 22.03 368 GLY A N 1
ATOM 2817 C CA . GLY A 1 368 ? 37.169 -15.615 21.557 1.00 22.03 368 GLY A CA 1
ATOM 2818 C C . GLY A 1 368 ? 38.379 -15.859 20.659 1.00 22.03 368 GLY A C 1
ATOM 2819 O O . GLY A 1 368 ? 38.316 -16.722 19.786 1.00 22.03 368 GLY A O 1
ATOM 2820 N N . GLY A 1 369 ? 39.457 -15.105 20.894 1.00 25.98 369 GLY A N 1
ATOM 2821 C CA . GLY A 1 369 ? 40.748 -15.211 20.209 1.00 25.98 369 GLY A CA 1
ATOM 2822 C C . GLY A 1 369 ? 41.456 -13.875 20.132 1.00 25.98 369 GLY A C 1
ATOM 2823 O O . GLY A 1 369 ? 41.229 -13.189 19.114 1.00 25.98 369 GLY A O 1
#

Sequence (369 aa):
MRYFTNRLPDYTAGSPVDIPHAQLRGRVASIVDAVVQHVQPRHLRNCEGGLYVGAAGIAYALWYITQTGQFPKEALRYQGLCKQYLVGSVEYEKRNKKEAGASFLCGACGVDAVGALYDHTSSSQSEGSSSHAAAQFLESYANFAKICTPMNFLGPCGSDELLVGRAGYLCGVQLLAQKLGKQVLSQETTNSLCKVVVESGRSYSKRHQSPSPLMYAYYDTEYLGAAHGLSGILQVLLGFPDFVKSDPSAEKDIRDSVDFLVKCQASHGGNIPPALDECGARTRPAEHELVHWCHGAPGECEPHPLGNCPGYLVNLLASSKILHCAPKLWQPYMLKEDSKSPPPKCVVVKTITRPVYNTSHRSSYNWGG